Protein AF-A0A2P9GYZ9-F1 (afdb_monomer)

pLDDT: mean 83.52, std 20.94, range [29.55, 98.94]

Nearest PDB structures (foldseek):
  4ij6-assembly1_B  TM=9.138E-01  e=3.917E-15  Hydrogenobacter thermophilus TK-6
  1ebb-assembly1_A  TM=9.004E-01  e=1.601E-15  Geobacillus stearothermophilus
  4ij5-assembly1_B  TM=9.072E-01  e=1.544E-14  Hydrogenobacter thermophilus TK-6
  4pz9-assembly1_A  TM=8.770E-01  e=4.796E-14  Mycobacterium tuberculosis H37Rv
  6s2r-assembly1_B  TM=8.422E-01  e=1.173E-13  Mycobacterium tuberculosis H37Rv

Sequence (268 aa):
MSRYADRPEILKKIVRRFDEAKNIGKRIEVLVGRPVGDMVRRFERSIRAASMDGHRAIYLVRHGAIQSPAGPKRFIGQLDLPLNAEGSMQARRLAAGLRDVPLSAVFCSDLKRSVETAQIIAKPHHISCIPRRDLREISLGRWEGLTFDEVREQHTEEFHARGLDIVHFRPTDGESFLDCSFRVIPALYEILTSARGNVLIVGHAGVNRIILSQALGRSLEYLFRIDQEYGCLNVVFYRQSAFEVKLVNGSPSDLESLRLELYSGTIS

Foldseek 3Di:
DDDPPPDVVVVVVVVVVVVVVQVVQVVVCVVVVHHCNVLSVLLVVLLVLLLPDAKEKEWEWAFAAFPDPPDADADAFQPQTAHDPRSLVLLLQLLVLCLPQQAQAEEEAPRRSGLSSRCSNCVSVPHDYDHDPLQGGWFLAPRHPPHPVCCCVVVVVLNVVCVVPQQQRAHVRTDGLVRSLSSLSSVVSVVSSVGPYYYYYHHHLSSVLSVVCVQVVHDPVCSVVADHDGSFIWMWMQDSSHIDTDDGRHGSVCCVVVVCVSVVSVPD

Mean predicted aligned error: 9.37 Å

Radius of gyration: 19.54 Å; Cα contacts (8 Å, |Δi|>4): 468; chains: 1; bounding box: 40×48×61 Å

Solvent-accessible surface area (backbone atoms only — not comparable to full-atom values): 14176 Å² total; per-residue (Å²): 135,82,85,79,87,85,50,69,69,58,56,49,54,54,51,54,55,49,59,50,48,55,56,45,37,59,50,44,24,69,74,70,75,47,92,40,64,69,58,51,54,54,33,54,52,23,51,58,56,41,54,70,73,71,63,26,46,38,40,42,26,27,23,22,38,56,57,69,74,88,77,76,69,50,41,50,47,66,64,76,45,45,53,29,75,66,9,52,50,37,18,48,50,43,22,61,53,45,51,86,55,75,64,63,44,38,36,19,10,65,42,47,23,15,40,55,27,39,49,50,38,26,56,79,70,77,51,74,69,44,68,30,74,53,40,43,39,48,37,36,34,76,46,43,72,33,34,64,63,55,38,49,69,77,36,41,69,61,46,53,47,35,73,77,34,59,42,72,37,54,46,65,87,34,38,15,53,56,58,41,40,70,41,34,53,43,47,52,29,46,49,58,52,74,43,92,40,22,34,37,36,20,30,26,55,62,42,46,28,50,53,49,26,62,42,69,73,45,64,68,87,50,36,87,78,53,74,58,51,65,38,17,33,24,34,33,37,38,45,96,75,41,54,45,78,77,42,72,55,37,52,50,81,60,46,70,84,45,44,70,67,70,59,53,62,77,72,129

Structure (mmCIF, N/CA/C/O backbone):
data_AF-A0A2P9GYZ9-F1
#
_entry.id   AF-A0A2P9GYZ9-F1
#
loop_
_atom_site.group_PDB
_atom_site.id
_atom_site.type_symbol
_atom_site.label_atom_id
_atom_site.label_alt_id
_atom_site.label_comp_id
_atom_site.label_asym_id
_atom_site.label_entity_id
_atom_site.label_seq_id
_atom_site.pdbx_PDB_ins_code
_atom_site.Cartn_x
_atom_site.Cartn_y
_atom_site.Cartn_z
_atom_site.occupancy
_atom_site.B_iso_or_equiv
_atom_site.auth_seq_id
_atom_site.auth_comp_id
_atom_site.auth_asym_id
_atom_site.auth_atom_id
_atom_site.pdbx_PDB_model_num
ATOM 1 N N . MET A 1 1 ? -8.306 13.996 35.989 1.00 29.55 1 MET A N 1
ATOM 2 C CA . MET A 1 1 ? -7.314 15.081 36.181 1.00 29.55 1 MET A CA 1
ATOM 3 C C . MET A 1 1 ? -6.316 15.030 35.033 1.00 29.55 1 MET A C 1
ATOM 5 O O . MET A 1 1 ? -5.419 14.197 35.037 1.00 29.55 1 MET A O 1
ATOM 9 N N . SER A 1 2 ? -6.553 15.856 34.012 1.00 35.34 2 SER A N 1
ATOM 10 C CA . SER A 1 2 ? -5.784 15.905 32.765 1.00 35.34 2 SER A CA 1
ATOM 11 C C . SER A 1 2 ? -4.424 16.562 33.010 1.00 35.34 2 SER A C 1
ATOM 13 O O . SER A 1 2 ? -4.350 17.761 33.270 1.00 35.34 2 SER A O 1
ATOM 15 N N . ARG A 1 3 ? -3.336 15.787 32.961 1.00 34.06 3 ARG A N 1
ATOM 16 C CA . ARG A 1 3 ? -2.005 16.370 32.753 1.00 34.06 3 ARG A CA 1
ATOM 17 C C . ARG A 1 3 ? -1.866 16.591 31.249 1.00 34.06 3 ARG A C 1
ATOM 19 O O . ARG A 1 3 ? -2.189 15.687 30.495 1.00 34.06 3 ARG A O 1
ATOM 26 N N . TYR A 1 4 ? -1.377 17.769 30.863 1.00 34.72 4 TYR A N 1
ATOM 27 C CA . TYR A 1 4 ? -1.034 18.237 29.503 1.00 34.72 4 TYR A CA 1
ATOM 28 C C . TYR A 1 4 ? -1.971 19.244 28.812 1.00 34.72 4 TYR A C 1
ATOM 30 O O . TYR A 1 4 ? -1.617 19.705 27.731 1.00 34.72 4 TYR A O 1
ATOM 38 N N . ALA A 1 5 ? -3.044 19.719 29.451 1.00 33.56 5 ALA A N 1
ATOM 39 C CA . ALA A 1 5 ? -3.838 20.832 28.905 1.00 33.56 5 ALA A CA 1
ATOM 40 C C . ALA A 1 5 ? -3.102 22.201 28.871 1.00 33.56 5 ALA A C 1
ATOM 42 O O . ALA A 1 5 ? -3.471 23.055 28.075 1.00 33.56 5 ALA A O 1
ATOM 43 N N . ASP A 1 6 ? -2.012 22.392 29.631 1.00 37.22 6 ASP A N 1
ATOM 44 C CA . ASP A 1 6 ? -1.358 23.708 29.804 1.00 37.22 6 ASP A CA 1
ATOM 45 C C . ASP A 1 6 ? 0.102 23.785 29.309 1.00 37.22 6 ASP A C 1
ATOM 47 O O . ASP A 1 6 ? 0.999 24.241 30.020 1.00 37.22 6 ASP A O 1
ATOM 51 N N . ARG A 1 7 ? 0.403 23.358 28.073 1.00 38.22 7 ARG A N 1
ATOM 52 C CA . ARG A 1 7 ? 1.722 23.640 27.451 1.00 38.22 7 ARG A CA 1
ATOM 53 C C . ARG A 1 7 ? 1.605 24.427 26.137 1.00 38.22 7 ARG A C 1
ATOM 55 O O . ARG A 1 7 ? 1.830 23.856 25.066 1.00 38.22 7 ARG A O 1
ATOM 62 N N . PRO A 1 8 ? 1.340 25.750 26.197 1.00 38.12 8 PRO A N 1
ATOM 63 C CA . PRO A 1 8 ? 1.251 26.625 25.018 1.00 38.12 8 PRO A CA 1
ATOM 64 C C . PRO A 1 8 ? 2.513 26.616 24.134 1.00 38.12 8 PRO A C 1
ATOM 66 O O . PRO A 1 8 ? 2.430 26.872 22.936 1.00 38.12 8 PRO A O 1
ATOM 69 N N . GLU A 1 9 ? 3.671 26.239 24.678 1.00 36.94 9 GLU A N 1
ATOM 70 C CA . GLU A 1 9 ? 4.934 26.135 23.933 1.00 36.94 9 GLU A CA 1
ATOM 71 C C . GLU A 1 9 ? 4.999 24.944 22.955 1.00 36.94 9 GLU A C 1
ATOM 73 O O . GLU A 1 9 ? 5.696 25.010 21.940 1.00 36.94 9 GLU A O 1
ATOM 78 N N . ILE A 1 10 ? 4.235 23.869 23.192 1.00 37.16 10 ILE A N 1
ATOM 79 C CA . ILE A 1 10 ? 4.138 22.730 22.258 1.00 37.16 10 ILE A CA 1
ATOM 80 C C . ILE A 1 10 ? 3.244 23.106 21.073 1.00 37.16 10 ILE A C 1
ATOM 82 O O . ILE A 1 10 ? 3.625 22.897 19.921 1.00 37.16 10 ILE A O 1
ATOM 86 N N . LEU A 1 11 ? 2.107 23.752 21.348 1.00 32.31 11 LEU A N 1
ATOM 87 C CA . LEU A 1 11 ? 1.223 24.324 20.330 1.00 32.31 11 LEU A CA 1
ATOM 88 C C . LEU A 1 11 ? 1.949 25.371 19.475 1.00 32.31 11 LEU A C 1
ATOM 90 O O . LEU A 1 11 ? 1.856 25.313 18.254 1.00 32.31 11 LEU A O 1
ATOM 94 N N . LYS A 1 12 ? 2.759 26.255 20.072 1.00 34.53 12 LYS A N 1
ATOM 95 C CA . LYS A 1 12 ? 3.592 27.214 19.323 1.00 34.53 12 LYS A CA 1
ATOM 96 C C . LYS A 1 12 ? 4.650 26.537 18.444 1.00 34.53 12 LYS A C 1
ATOM 98 O O . LYS A 1 12 ? 4.852 26.980 17.318 1.00 34.53 12 LYS A O 1
ATOM 103 N N . LYS A 1 13 ? 5.298 25.451 18.893 1.00 39.31 13 LYS A N 1
ATOM 104 C CA . LYS A 1 13 ? 6.231 24.665 18.050 1.00 39.31 13 LYS A CA 1
ATOM 105 C C . LYS A 1 13 ? 5.529 23.979 16.878 1.00 39.31 13 LYS A C 1
ATOM 107 O O . LYS A 1 13 ? 6.082 23.922 15.783 1.00 39.31 13 LYS A O 1
ATOM 112 N N . ILE A 1 14 ? 4.320 23.480 17.111 1.00 34.03 14 ILE A N 1
ATOM 113 C CA . ILE A 1 14 ? 3.473 22.856 16.095 1.00 34.03 14 ILE A CA 1
ATOM 114 C C . ILE A 1 14 ? 3.022 23.910 15.061 1.00 34.03 14 ILE A C 1
ATOM 116 O O . ILE A 1 14 ? 3.214 23.703 13.868 1.00 34.03 14 ILE A O 1
ATOM 120 N N . VAL A 1 15 ? 2.539 25.081 15.501 1.00 35.72 15 VAL A N 1
ATOM 121 C CA . VAL A 1 15 ? 2.165 26.232 14.646 1.00 35.72 15 VAL A CA 1
ATOM 122 C C . VAL A 1 15 ? 3.354 26.792 13.860 1.00 35.72 15 VAL A C 1
ATOM 124 O O . VAL A 1 15 ? 3.230 27.036 12.666 1.00 35.72 15 VAL A O 1
ATOM 127 N N . ARG A 1 16 ? 4.536 26.911 14.471 1.00 39.16 16 ARG A N 1
ATOM 128 C CA . ARG A 1 16 ? 5.746 27.394 13.786 1.00 39.16 16 ARG A CA 1
ATOM 129 C C . ARG A 1 16 ? 6.223 26.434 12.688 1.00 39.16 16 ARG A C 1
ATOM 131 O O . ARG A 1 16 ? 6.575 26.884 11.603 1.00 39.16 16 ARG A O 1
ATOM 138 N N . ARG A 1 17 ? 6.134 25.118 12.923 1.00 45.22 17 ARG A N 1
ATOM 139 C CA . ARG A 1 17 ? 6.338 24.096 11.878 1.00 45.22 17 ARG A CA 1
ATOM 140 C C . ARG A 1 17 ? 5.277 24.162 10.767 1.00 45.22 17 ARG A C 1
ATOM 142 O O . ARG A 1 17 ? 5.576 23.799 9.634 1.00 45.22 17 ARG A O 1
ATOM 149 N N . PHE A 1 18 ? 4.063 24.639 11.061 1.00 41.56 18 PHE A N 1
ATOM 150 C CA . PHE A 1 18 ? 2.991 24.819 10.071 1.00 41.56 18 PHE A CA 1
ATOM 151 C C . PHE A 1 18 ? 3.205 26.038 9.154 1.00 41.56 18 PHE A C 1
ATOM 153 O O . PHE A 1 18 ? 2.968 25.936 7.950 1.00 41.56 18 PHE A O 1
ATOM 160 N N . ASP A 1 19 ? 3.704 27.166 9.666 1.00 39.59 19 ASP A N 1
ATOM 161 C CA . ASP A 1 19 ? 4.052 28.320 8.817 1.00 39.59 19 ASP A CA 1
ATOM 162 C C . ASP A 1 19 ? 5.289 28.042 7.945 1.00 39.59 19 ASP A C 1
ATOM 164 O O . ASP A 1 19 ? 5.366 28.474 6.790 1.00 39.59 19 ASP A O 1
ATOM 168 N N . GLU A 1 20 ? 6.224 27.231 8.448 1.00 49.00 20 GLU A N 1
ATOM 169 C CA . GLU A 1 20 ? 7.319 26.674 7.649 1.00 49.00 20 GLU A CA 1
ATOM 170 C C . GLU A 1 20 ? 6.787 25.745 6.544 1.00 49.00 20 GLU A C 1
ATOM 172 O O . GLU A 1 20 ? 7.212 25.875 5.398 1.00 49.00 20 GLU A O 1
ATOM 177 N N . ALA A 1 21 ? 5.796 24.889 6.827 1.00 43.94 21 ALA A N 1
ATOM 178 C CA . ALA A 1 21 ? 5.186 23.982 5.849 1.00 43.94 21 ALA A CA 1
ATOM 179 C C . ALA A 1 21 ? 4.456 24.701 4.696 1.00 43.94 21 ALA A C 1
ATOM 181 O O . ALA A 1 21 ? 4.522 24.239 3.559 1.00 43.94 21 ALA A O 1
ATOM 182 N N . LYS A 1 22 ? 3.818 25.857 4.934 1.00 47.88 22 LYS A N 1
ATOM 183 C CA . LYS A 1 22 ? 3.212 26.680 3.862 1.00 47.88 22 LYS A CA 1
ATOM 184 C C . LYS A 1 22 ? 4.251 27.323 2.944 1.00 47.88 22 LYS A C 1
ATOM 186 O O . LYS A 1 22 ? 4.071 27.350 1.725 1.00 47.88 22 LYS A O 1
ATOM 191 N N . ASN A 1 23 ? 5.346 27.818 3.519 1.00 50.50 23 ASN A N 1
ATOM 192 C CA . ASN A 1 23 ? 6.465 28.371 2.754 1.00 50.50 23 ASN A CA 1
ATOM 193 C C . ASN A 1 23 ? 7.241 27.274 2.007 1.00 50.50 23 ASN A C 1
ATOM 195 O O . ASN A 1 23 ? 7.690 27.489 0.881 1.00 50.50 23 ASN A O 1
ATOM 199 N N . ILE A 1 24 ? 7.331 26.080 2.597 1.00 51.38 24 ILE A N 1
ATOM 200 C CA . ILE A 1 24 ? 7.815 24.864 1.942 1.00 51.38 24 ILE A CA 1
ATOM 201 C C . ILE A 1 24 ? 6.863 24.457 0.817 1.00 51.38 24 ILE A C 1
ATOM 203 O O . ILE A 1 24 ? 7.347 24.169 -0.262 1.00 51.38 24 ILE A O 1
ATOM 207 N N . GLY A 1 25 ? 5.542 24.520 1.000 1.00 46.50 25 GLY A N 1
ATOM 208 C CA . GLY A 1 25 ? 4.548 24.234 -0.038 1.00 46.50 25 GLY A CA 1
ATOM 209 C C . GLY A 1 25 ? 4.781 25.059 -1.301 1.00 46.50 25 GLY A C 1
ATOM 210 O O . GLY A 1 25 ? 4.969 24.484 -2.363 1.00 46.50 25 GLY A O 1
ATOM 211 N N . LYS A 1 26 ? 4.915 26.386 -1.181 1.00 50.66 26 LYS A N 1
ATOM 212 C CA . LYS A 1 26 ? 5.277 27.259 -2.317 1.00 50.66 26 LYS A CA 1
ATOM 213 C C . LYS A 1 26 ? 6.647 26.939 -2.927 1.00 50.66 26 LYS A C 1
ATOM 215 O O . LYS A 1 26 ? 6.813 27.029 -4.137 1.00 50.66 26 LYS A O 1
ATOM 220 N N . ARG A 1 27 ? 7.641 26.569 -2.115 1.00 49.00 27 ARG A N 1
ATOM 221 C CA . ARG A 1 27 ? 8.968 26.152 -2.611 1.00 49.00 27 ARG A CA 1
ATOM 222 C C . ARG A 1 27 ? 8.933 24.787 -3.309 1.00 49.00 27 ARG A C 1
ATOM 224 O O . ARG A 1 27 ? 9.635 24.606 -4.295 1.00 49.00 27 ARG A O 1
ATOM 231 N N . ILE A 1 28 ? 8.100 23.862 -2.840 1.00 47.03 28 ILE A N 1
ATOM 232 C CA . ILE A 1 28 ? 7.836 22.554 -3.447 1.00 47.03 28 ILE A CA 1
ATOM 233 C C . ILE A 1 28 ? 7.075 22.737 -4.761 1.00 47.03 28 ILE A C 1
ATOM 235 O O . ILE A 1 28 ? 7.401 22.060 -5.721 1.00 47.03 28 ILE A O 1
ATOM 239 N N . GLU A 1 29 ? 6.135 23.680 -4.870 1.00 53.94 29 GLU A N 1
ATOM 240 C CA . GLU A 1 29 ? 5.487 24.000 -6.157 1.00 53.94 29 GLU A CA 1
ATOM 241 C C . GLU A 1 29 ? 6.514 24.408 -7.220 1.00 53.94 29 GLU A C 1
ATOM 243 O O . GLU A 1 29 ? 6.439 23.952 -8.359 1.00 53.94 29 GLU A O 1
ATOM 248 N N . VAL A 1 30 ? 7.510 25.205 -6.823 1.00 51.22 30 VAL A N 1
ATOM 249 C CA . VAL A 1 30 ? 8.620 25.625 -7.692 1.00 51.22 30 VAL A CA 1
ATOM 250 C C . VAL A 1 30 ? 9.561 24.458 -8.031 1.00 51.22 30 VAL A C 1
ATOM 252 O O . VAL A 1 30 ? 10.030 24.373 -9.160 1.00 51.22 30 VAL A O 1
ATOM 255 N N . LEU A 1 31 ? 9.818 23.545 -7.089 1.00 41.44 31 LEU A N 1
ATOM 256 C CA . LEU A 1 31 ? 10.705 22.383 -7.272 1.00 41.44 31 LEU A CA 1
ATOM 257 C C . LEU A 1 31 ? 10.064 21.218 -8.045 1.00 41.44 31 LEU A C 1
ATOM 259 O O . LEU A 1 31 ? 10.757 20.503 -8.758 1.00 41.44 31 LEU A O 1
ATOM 263 N N . VAL A 1 32 ? 8.757 21.009 -7.889 1.00 42.38 32 VAL A N 1
ATOM 264 C CA . VAL A 1 32 ? 8.006 19.860 -8.431 1.00 42.38 32 VAL A CA 1
ATOM 265 C C . VAL A 1 32 ? 7.165 20.264 -9.655 1.00 42.38 32 VAL A C 1
ATOM 267 O O . VAL A 1 32 ? 6.549 19.419 -10.298 1.00 42.38 32 VAL A O 1
ATOM 270 N N . GLY A 1 33 ? 7.134 21.557 -10.004 1.00 39.47 33 GLY A N 1
ATOM 271 C CA . GLY A 1 33 ? 6.533 22.070 -11.239 1.00 39.47 33 GLY A CA 1
ATOM 272 C C . GLY A 1 33 ? 5.004 21.980 -11.308 1.00 39.47 33 GLY A C 1
ATOM 273 O O . GLY A 1 33 ? 4.441 22.046 -12.399 1.00 39.47 33 GLY A O 1
ATOM 274 N N . ARG A 1 34 ? 4.311 21.809 -10.173 1.00 50.12 34 ARG A N 1
ATOM 275 C CA . ARG A 1 34 ? 2.840 21.726 -10.117 1.00 50.12 34 ARG A CA 1
ATOM 276 C C . ARG A 1 34 ? 2.262 22.317 -8.824 1.00 50.12 34 ARG A C 1
ATOM 278 O O . ARG A 1 34 ? 2.951 22.284 -7.804 1.00 50.12 34 ARG A O 1
ATOM 285 N N . PRO A 1 35 ? 0.996 22.785 -8.820 1.00 52.62 35 PRO A N 1
ATOM 286 C CA . PRO A 1 35 ? 0.339 23.284 -7.612 1.00 52.62 35 PRO A CA 1
ATOM 287 C C . PRO A 1 35 ? 0.186 22.177 -6.557 1.00 52.62 35 PRO A C 1
ATOM 289 O O . PRO A 1 35 ? -0.372 21.116 -6.841 1.00 52.62 35 PRO A O 1
ATOM 292 N N . VAL A 1 36 ? 0.642 22.424 -5.328 1.00 58.16 36 VAL A N 1
ATOM 293 C CA . VAL A 1 36 ? 0.477 21.525 -4.170 1.00 58.16 36 VAL A CA 1
ATOM 294 C C . VAL A 1 36 ? -0.289 22.185 -3.018 1.00 58.16 36 VAL A C 1
ATOM 296 O O . VAL A 1 36 ? -0.623 21.518 -2.043 1.00 58.16 36 VAL A O 1
ATOM 299 N N . GLY A 1 37 ? -0.658 23.465 -3.121 1.00 55.69 37 GLY A N 1
ATOM 300 C CA . GLY A 1 37 ? -1.346 24.204 -2.059 1.00 55.69 37 GLY A CA 1
ATOM 301 C C . GLY A 1 37 ? -2.666 23.586 -1.571 1.00 55.69 37 GLY A C 1
ATOM 302 O O . GLY A 1 37 ? -2.905 23.539 -0.364 1.00 55.69 37 GLY A O 1
ATOM 303 N N . ASP A 1 38 ? -3.521 23.080 -2.466 1.00 60.91 38 ASP A N 1
ATOM 304 C CA . ASP A 1 38 ? -4.776 22.408 -2.074 1.00 60.91 38 ASP A CA 1
ATOM 305 C C . ASP A 1 38 ? -4.539 21.064 -1.388 1.00 60.91 38 ASP A C 1
ATOM 307 O O . ASP A 1 38 ? -5.217 20.719 -0.416 1.00 60.91 38 ASP A O 1
ATOM 311 N N . MET A 1 39 ? -3.536 20.332 -1.861 1.00 59.84 39 MET A N 1
ATOM 312 C CA . MET A 1 39 ? -3.104 19.069 -1.279 1.00 59.84 39 MET A CA 1
ATOM 313 C C . MET A 1 39 ? -2.554 19.282 0.134 1.00 59.84 39 MET A C 1
ATOM 315 O O . MET A 1 39 ? -2.983 18.590 1.055 1.00 59.84 39 MET A O 1
ATOM 319 N N . VAL A 1 40 ? -1.696 20.289 0.332 1.00 58.66 40 VAL A N 1
ATOM 320 C CA . VAL A 1 40 ? -1.169 20.668 1.653 1.00 58.66 40 VAL A CA 1
ATOM 321 C C . VAL A 1 40 ? -2.312 21.049 2.598 1.00 58.66 40 VAL A C 1
ATOM 323 O O . VAL A 1 40 ? -2.387 20.518 3.702 1.00 58.66 40 VAL A O 1
ATOM 326 N N . ARG A 1 41 ? -3.278 21.870 2.161 1.00 64.31 41 ARG A N 1
ATOM 327 C CA . ARG A 1 41 ? -4.453 22.231 2.983 1.00 64.31 41 ARG A CA 1
ATOM 328 C C . ARG A 1 41 ? -5.316 21.025 3.362 1.00 64.31 41 ARG A C 1
ATOM 330 O O . ARG A 1 41 ? -5.849 20.951 4.471 1.00 64.31 41 ARG A O 1
ATOM 337 N N . ARG A 1 42 ? -5.520 20.088 2.434 1.00 63.62 42 ARG A N 1
ATOM 338 C CA . ARG A 1 42 ? -6.285 18.854 2.679 1.00 63.62 42 ARG A CA 1
ATOM 339 C C . ARG A 1 42 ? -5.556 17.939 3.663 1.00 63.62 42 ARG A C 1
ATOM 341 O O . ARG A 1 42 ? -6.177 17.419 4.590 1.00 63.62 42 ARG A O 1
ATOM 348 N N . PHE A 1 43 ? -4.244 17.820 3.505 1.00 61.12 43 PHE A N 1
ATOM 349 C CA . PHE A 1 43 ? -3.373 17.077 4.402 1.00 61.12 43 PHE A CA 1
ATOM 350 C C . PHE A 1 43 ? -3.373 17.661 5.824 1.00 61.12 43 PHE A C 1
ATOM 352 O O . PHE A 1 43 ? -3.622 16.936 6.786 1.00 61.12 43 PHE A O 1
ATOM 359 N N . GLU A 1 44 ? -3.214 18.981 5.959 1.00 61.78 44 GLU A N 1
ATOM 360 C CA . GLU A 1 44 ? -3.250 19.691 7.245 1.00 61.78 44 GLU A CA 1
ATOM 361 C C . GLU A 1 44 ? -4.562 19.464 8.005 1.00 61.78 44 GLU A C 1
ATOM 363 O O . GLU A 1 44 ? -4.549 19.176 9.205 1.00 61.78 44 GLU A O 1
ATOM 368 N N . ARG A 1 45 ? -5.705 19.567 7.312 1.00 64.56 45 ARG A N 1
ATOM 369 C CA . ARG A 1 45 ? -7.023 19.311 7.916 1.00 64.56 45 ARG A CA 1
ATOM 370 C C . ARG A 1 45 ? -7.152 17.874 8.411 1.00 64.56 45 ARG A C 1
ATOM 372 O O . ARG A 1 45 ? -7.652 17.662 9.512 1.00 64.56 45 ARG A O 1
ATOM 379 N N . SER A 1 46 ? -6.664 16.916 7.628 1.00 63.91 46 SER A N 1
ATOM 380 C CA . SER A 1 46 ? -6.761 15.491 7.952 1.00 63.91 46 SER A CA 1
ATOM 381 C C . SER A 1 46 ? -5.912 15.127 9.175 1.00 63.91 46 SER A C 1
ATOM 383 O O . SER A 1 46 ? -6.398 14.436 10.064 1.00 63.91 46 SER A O 1
ATOM 385 N N . ILE A 1 47 ? -4.688 15.663 9.291 1.00 61.44 47 ILE A N 1
ATOM 386 C CA . ILE A 1 47 ? -3.842 15.463 10.483 1.00 61.44 47 ILE A CA 1
ATOM 387 C C . ILE A 1 47 ? -4.504 16.042 11.737 1.00 61.44 47 ILE A C 1
ATOM 389 O O . ILE A 1 47 ? -4.554 15.380 12.773 1.00 61.44 47 ILE A O 1
ATOM 393 N N . ARG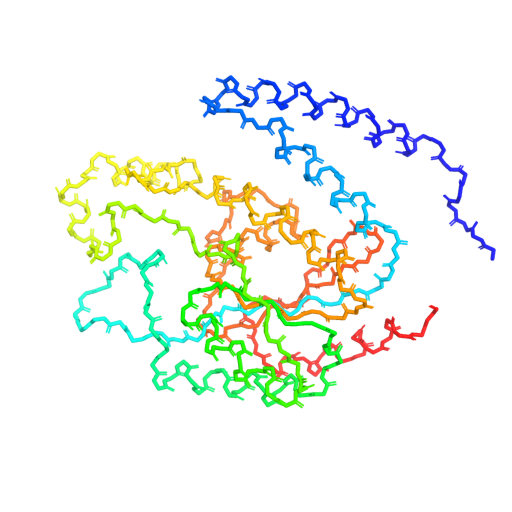 A 1 48 ? -5.018 17.277 11.657 1.00 62.06 48 ARG A N 1
ATOM 394 C CA . ARG A 1 48 ? -5.666 17.927 12.807 1.00 62.06 48 ARG A CA 1
ATOM 395 C C . ARG A 1 48 ? -6.887 17.145 13.275 1.00 62.06 48 ARG A C 1
ATOM 397 O O . ARG A 1 48 ? -7.032 16.919 14.469 1.00 62.06 48 ARG A O 1
ATOM 404 N N . ALA A 1 49 ? -7.724 16.683 12.353 1.00 58.97 49 ALA A N 1
ATOM 405 C CA . ALA A 1 49 ? -8.878 15.868 12.708 1.00 58.97 49 ALA A CA 1
ATOM 406 C C . ALA A 1 49 ? -8.464 14.505 13.303 1.00 58.97 49 ALA A C 1
ATOM 408 O O . ALA A 1 49 ? -9.090 14.046 14.254 1.00 58.97 49 ALA A O 1
ATOM 409 N N . ALA A 1 50 ? -7.388 13.878 12.806 1.00 57.50 50 ALA A N 1
ATOM 410 C CA . ALA A 1 50 ? -6.927 12.577 13.307 1.00 57.50 50 ALA A CA 1
ATOM 411 C C . ALA A 1 50 ? -6.396 12.656 14.749 1.00 57.50 50 ALA A C 1
ATOM 413 O O . ALA A 1 50 ? -6.443 11.675 15.487 1.00 57.50 50 ALA A O 1
ATOM 414 N N . SER A 1 51 ? -5.937 13.837 15.168 1.00 57.09 51 SER A N 1
ATOM 415 C CA . SER A 1 51 ? -5.374 14.067 16.499 1.00 57.09 51 SER A CA 1
ATOM 416 C C . SER A 1 51 ? -6.386 14.062 17.656 1.00 57.09 51 SER A C 1
ATOM 418 O O . SER A 1 51 ? -5.961 14.123 18.809 1.00 57.09 51 SER A O 1
ATOM 420 N N . MET A 1 52 ? -7.699 13.995 17.380 1.00 55.25 52 MET A N 1
ATOM 421 C CA . MET A 1 52 ? -8.728 14.379 18.357 1.00 55.25 52 MET A CA 1
ATOM 422 C C . MET A 1 52 ? -9.438 13.278 19.159 1.00 55.25 52 MET A C 1
ATOM 424 O O . MET A 1 52 ? -10.101 13.660 20.111 1.00 55.25 52 MET A O 1
ATOM 428 N N . ASP A 1 53 ? -9.304 11.973 18.892 1.00 55.00 53 ASP A N 1
ATOM 429 C CA . ASP A 1 53 ? -9.670 10.946 19.897 1.00 55.00 53 ASP A CA 1
ATOM 430 C C . ASP A 1 53 ? -9.363 9.513 19.442 1.00 55.00 53 ASP A C 1
ATOM 432 O O . ASP A 1 53 ? -9.477 9.219 18.251 1.00 55.00 53 ASP A O 1
ATOM 436 N N . GLY A 1 54 ? -9.076 8.615 20.392 1.00 62.81 54 GLY A N 1
ATOM 437 C CA . GLY A 1 54 ? -9.204 7.157 20.240 1.00 62.81 54 GLY A CA 1
ATOM 438 C C . GLY A 1 54 ? -7.960 6.351 19.831 1.00 62.81 54 GLY A C 1
ATOM 439 O O . GLY A 1 54 ? -7.246 6.671 18.879 1.00 62.81 54 GLY A O 1
ATOM 440 N N . HIS A 1 55 ? -7.762 5.235 20.536 1.00 71.12 55 HIS A N 1
ATOM 441 C CA . HIS A 1 55 ? -6.881 4.132 20.164 1.00 71.12 55 HIS A CA 1
ATOM 442 C C . HIS A 1 55 ? -7.365 3.449 18.875 1.00 71.12 55 HIS A C 1
ATOM 444 O O . HIS A 1 55 ? -8.481 2.929 18.851 1.00 71.12 55 HIS A O 1
ATOM 450 N N . ARG A 1 56 ? -6.538 3.378 17.823 1.00 84.62 56 ARG A N 1
ATOM 451 C CA . ARG A 1 56 ? -6.890 2.638 16.596 1.00 84.62 56 ARG A CA 1
ATOM 452 C C . ARG A 1 56 ? -5.779 1.699 16.163 1.00 84.62 56 ARG A C 1
ATOM 454 O O . ARG A 1 56 ? -4.634 2.120 16.041 1.00 84.62 56 ARG A O 1
ATOM 461 N N . ALA A 1 57 ? -6.125 0.454 15.857 1.00 92.31 57 ALA A N 1
ATOM 462 C CA . ALA A 1 57 ? -5.258 -0.437 15.100 1.00 92.31 57 ALA A CA 1
ATOM 463 C C . ALA A 1 57 ? -5.606 -0.376 13.606 1.00 92.31 57 ALA A C 1
ATOM 465 O O . ALA A 1 57 ? -6.770 -0.459 13.208 1.00 92.31 57 ALA A O 1
ATOM 466 N N . ILE A 1 58 ? -4.573 -0.244 12.786 1.00 96.69 58 ILE A N 1
ATOM 467 C CA . ILE A 1 58 ? -4.611 -0.349 11.334 1.00 96.69 58 ILE A CA 1
ATOM 468 C C . ILE A 1 58 ? -4.059 -1.725 10.988 1.00 96.69 58 ILE A C 1
ATOM 470 O O . ILE A 1 58 ? -2.876 -2.003 11.195 1.00 96.69 58 ILE A O 1
ATOM 474 N N . TYR A 1 59 ? -4.919 -2.571 10.442 1.00 98.06 59 TYR A N 1
ATOM 475 C CA . TYR A 1 59 ? -4.539 -3.832 9.828 1.00 98.06 59 TYR A CA 1
ATOM 476 C C . TYR A 1 59 ? -4.256 -3.531 8.362 1.00 98.06 59 TYR A C 1
ATOM 478 O O . TYR A 1 59 ? -5.168 -3.289 7.576 1.00 98.06 59 TYR A O 1
ATOM 486 N N . LEU A 1 60 ? -2.981 -3.451 8.005 1.00 98.75 60 LEU A N 1
ATOM 487 C CA . LEU A 1 60 ? -2.538 -3.078 6.668 1.00 98.75 60 LEU A CA 1
ATOM 488 C C . LEU A 1 60 ? -2.091 -4.333 5.926 1.00 98.75 60 LEU A C 1
ATOM 490 O O . LEU A 1 60 ? -1.076 -4.940 6.264 1.00 98.75 60 LEU A O 1
ATOM 494 N N . VAL A 1 61 ? -2.850 -4.714 4.909 1.00 98.88 61 VAL A N 1
ATOM 495 C CA . VAL A 1 61 ? -2.671 -5.954 4.156 1.00 98.88 61 VAL A CA 1
ATOM 496 C C . VAL A 1 61 ? -2.211 -5.633 2.743 1.00 98.88 61 VAL A C 1
ATOM 498 O O . VAL A 1 61 ? -2.757 -4.739 2.099 1.00 98.88 61 VAL A O 1
ATOM 501 N N . ARG A 1 62 ? -1.221 -6.358 2.215 1.00 98.81 62 ARG A N 1
ATOM 502 C CA . ARG A 1 62 ? -1.022 -6.399 0.758 1.00 98.81 62 ARG A CA 1
ATOM 503 C C . ARG A 1 62 ? -2.037 -7.376 0.178 1.00 98.81 62 ARG A C 1
ATOM 505 O O . ARG A 1 62 ? -2.211 -8.463 0.720 1.00 98.81 62 ARG A O 1
ATOM 512 N N . HIS A 1 63 ? -2.678 -7.020 -0.933 1.00 98.75 63 HIS A N 1
ATOM 513 C CA . HIS A 1 63 ? -3.551 -7.952 -1.651 1.00 98.75 63 HIS A CA 1
ATOM 514 C C . HIS A 1 63 ? -2.890 -9.331 -1.880 1.00 98.75 63 HIS A C 1
ATOM 516 O O . 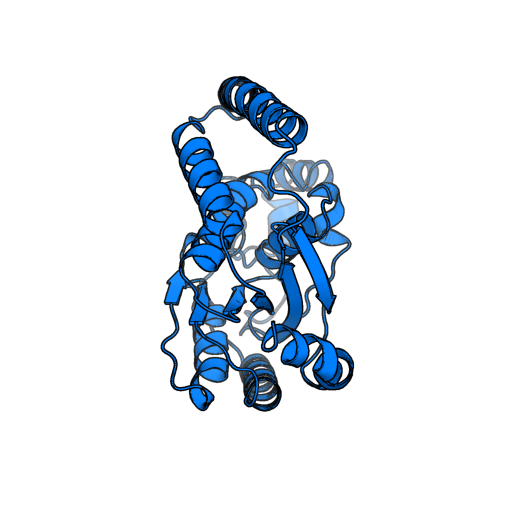HIS A 1 63 ? -1.660 -9.447 -1.943 1.00 98.75 63 HIS A O 1
ATOM 522 N N . GLY A 1 64 ? -3.706 -10.375 -2.032 1.00 98.38 64 GLY A N 1
ATOM 523 C CA . GLY A 1 64 ? -3.217 -11.724 -2.316 1.00 98.38 64 GLY A CA 1
ATOM 524 C C . GLY A 1 64 ? -2.509 -11.838 -3.673 1.00 98.38 64 GLY A C 1
ATOM 525 O O . GLY A 1 64 ? -2.560 -10.932 -4.511 1.00 98.38 64 GLY A O 1
ATOM 526 N N . ALA A 1 65 ? -1.848 -12.969 -3.902 1.00 98.00 65 ALA A N 1
ATOM 527 C CA . ALA A 1 65 ? -1.168 -13.267 -5.155 1.00 98.00 65 ALA A CA 1
ATOM 528 C C . ALA A 1 65 ? -2.112 -13.155 -6.366 1.00 98.00 65 ALA A C 1
ATOM 530 O O . ALA A 1 65 ? -3.271 -13.569 -6.336 1.00 98.00 65 ALA A O 1
ATOM 531 N N . ILE A 1 66 ? -1.598 -12.579 -7.448 1.00 96.62 66 ILE A N 1
ATOM 532 C CA . ILE A 1 66 ? -2.371 -12.282 -8.656 1.00 96.62 66 ILE A CA 1
ATOM 533 C C . ILE A 1 66 ? -2.167 -13.323 -9.741 1.00 96.62 66 ILE A C 1
ATOM 535 O O . ILE A 1 66 ? -1.130 -13.992 -9.808 1.00 96.62 66 ILE A O 1
ATOM 539 N N . GLN A 1 67 ? -3.132 -13.398 -10.649 1.00 87.31 67 GLN A N 1
ATOM 540 C CA . GLN A 1 67 ? -2.929 -14.084 -11.914 1.00 87.31 67 GLN A CA 1
ATOM 541 C C . GLN A 1 67 ? -1.968 -13.253 -12.776 1.00 87.31 67 GLN A C 1
ATOM 543 O O . GLN A 1 67 ? -2.370 -12.305 -13.445 1.00 87.31 67 GLN A O 1
ATOM 548 N N . SER A 1 68 ? -0.678 -13.586 -12.730 1.00 77.19 68 SER A N 1
ATOM 549 C CA . SER A 1 68 ? 0.309 -13.013 -13.647 1.00 77.19 68 SER A CA 1
ATOM 550 C C . SER A 1 68 ? 0.224 -13.725 -15.000 1.00 77.19 68 SER A C 1
ATOM 552 O O . SER A 1 68 ? -0.009 -14.941 -15.023 1.00 77.19 68 SER A O 1
ATOM 554 N N . PRO A 1 69 ? 0.444 -13.020 -16.125 1.00 77.38 69 PRO A N 1
ATOM 555 C CA . PRO A 1 69 ? 0.710 -13.671 -17.402 1.00 77.38 69 PRO A CA 1
ATOM 556 C C . PRO A 1 69 ? 1.856 -14.681 -17.261 1.00 77.38 69 PRO A C 1
ATOM 558 O O . PRO A 1 69 ? 2.802 -14.439 -16.504 1.00 77.38 69 PRO A O 1
ATOM 561 N N . ALA A 1 70 ? 1.761 -15.805 -17.974 1.00 77.19 70 ALA A N 1
ATOM 562 C CA . ALA A 1 70 ? 2.842 -16.782 -18.037 1.00 77.19 70 ALA A CA 1
ATOM 563 C C . ALA A 1 70 ? 4.108 -16.147 -18.641 1.00 77.19 70 ALA A C 1
ATOM 565 O O . ALA A 1 70 ? 4.019 -15.300 -19.532 1.00 77.19 70 ALA A O 1
ATOM 566 N N . GLY A 1 71 ? 5.280 -16.573 -18.164 1.00 83.25 71 GLY A N 1
ATOM 567 C CA . GLY A 1 71 ? 6.575 -16.069 -18.624 1.00 83.25 71 GLY A CA 1
ATOM 568 C C . GLY A 1 71 ? 7.260 -15.119 -17.629 1.00 83.25 71 GLY A C 1
ATOM 569 O O . GLY A 1 71 ? 7.052 -15.246 -16.418 1.00 83.25 71 GLY A O 1
ATOM 570 N N . PRO A 1 72 ? 8.127 -14.209 -18.113 1.00 88.75 72 PRO A N 1
ATOM 571 C CA . PRO A 1 72 ? 8.928 -13.339 -17.255 1.00 88.75 72 PRO A CA 1
ATOM 572 C C . PRO A 1 72 ? 8.085 -12.374 -16.412 1.00 88.75 72 PRO A C 1
ATOM 574 O O . PRO A 1 72 ? 6.968 -12.001 -16.777 1.00 88.75 72 PRO A O 1
ATOM 577 N N . LYS A 1 73 ? 8.649 -11.925 -15.283 1.00 89.50 73 LYS A N 1
ATOM 578 C CA . LYS A 1 73 ? 8.008 -10.925 -14.417 1.00 89.50 73 LYS A CA 1
ATOM 579 C C . LYS A 1 73 ? 7.811 -9.609 -15.173 1.00 89.50 73 LYS A C 1
ATOM 581 O O . LYS A 1 73 ? 8.724 -9.126 -15.841 1.00 89.50 73 LYS A O 1
ATOM 586 N N . ARG A 1 74 ? 6.629 -9.019 -14.998 1.00 95.06 74 ARG A N 1
ATOM 587 C CA . ARG A 1 74 ? 6.219 -7.753 -15.613 1.00 95.06 74 ARG A CA 1
ATOM 588 C C . ARG A 1 74 ? 5.996 -6.676 -14.561 1.00 95.06 74 ARG A C 1
ATOM 590 O O . ARG A 1 74 ? 5.636 -6.971 -13.418 1.00 95.06 74 ARG A O 1
ATOM 597 N N . PHE A 1 75 ? 6.188 -5.427 -14.955 1.00 95.25 75 PHE A N 1
ATOM 598 C CA . PHE A 1 75 ? 5.794 -4.269 -14.168 1.00 95.25 75 PHE A CA 1
ATOM 599 C C . PHE A 1 75 ? 4.268 -4.179 -14.138 1.00 95.25 75 PHE A C 1
ATOM 601 O O . PHE A 1 75 ? 3.627 -3.942 -15.154 1.00 95.25 75 PHE A O 1
ATOM 608 N N . ILE A 1 76 ? 3.673 -4.424 -12.971 1.00 96.12 76 ILE A N 1
ATOM 609 C CA . ILE A 1 76 ? 2.212 -4.509 -12.849 1.00 96.12 76 ILE A CA 1
ATOM 610 C C . ILE A 1 76 ? 1.579 -3.134 -12.643 1.00 96.12 76 ILE A C 1
ATOM 612 O O . ILE A 1 76 ? 0.590 -2.833 -13.296 1.00 96.12 76 ILE A O 1
ATOM 616 N N . GLY A 1 77 ? 2.118 -2.315 -11.733 1.00 96.19 77 GLY A N 1
ATOM 617 C CA . GLY A 1 77 ? 1.555 -0.999 -11.413 1.00 96.19 77 GLY A CA 1
ATOM 618 C C . GLY A 1 77 ? 0.041 -1.058 -11.170 1.00 96.19 77 GLY A C 1
ATOM 619 O O . GLY A 1 77 ? -0.443 -1.817 -10.317 1.00 96.19 77 GLY A O 1
ATOM 620 N N . GLN A 1 78 ? -0.714 -0.294 -11.952 1.00 97.94 78 GLN A N 1
ATOM 621 C CA . GLN A 1 78 ? -2.171 -0.214 -11.903 1.00 97.94 78 GLN A CA 1
ATOM 622 C C . GLN A 1 78 ? -2.905 -1.156 -12.869 1.00 97.94 78 GLN A C 1
ATOM 624 O O . GLN A 1 78 ? -4.133 -1.086 -12.926 1.00 97.94 78 GLN A O 1
ATOM 629 N N . LEU A 1 79 ? -2.223 -2.091 -13.546 1.00 96.56 79 LEU A N 1
ATOM 630 C CA . LEU A 1 79 ? -2.900 -3.132 -14.329 1.00 96.56 79 LEU A CA 1
ATOM 631 C C . LEU A 1 79 ? -3.923 -3.880 -13.470 1.00 96.56 79 LEU A C 1
ATOM 633 O O . LEU A 1 79 ? -3.599 -4.398 -12.396 1.00 96.56 79 LEU A O 1
ATOM 637 N N . ASP A 1 80 ? -5.161 -3.952 -13.950 1.00 96.56 80 ASP A N 1
ATOM 638 C CA . ASP A 1 80 ? -6.303 -4.433 -13.174 1.00 96.56 80 ASP A CA 1
ATOM 639 C C . ASP A 1 80 ? -6.469 -5.961 -13.250 1.00 96.56 80 ASP A C 1
ATOM 641 O O . ASP A 1 80 ? -7.408 -6.502 -13.841 1.00 96.56 80 ASP A O 1
ATOM 645 N N . LEU A 1 81 ? -5.491 -6.662 -12.674 1.00 96.12 81 LEU A N 1
ATOM 646 C CA . LEU A 1 81 ? -5.437 -8.123 -12.617 1.00 96.12 81 LEU A CA 1
ATOM 647 C C . LEU A 1 81 ? -6.182 -8.668 -11.381 1.00 96.12 81 LEU A C 1
ATOM 649 O O . LEU A 1 81 ? -6.066 -8.073 -10.302 1.00 96.12 81 LEU A O 1
ATOM 653 N N . PRO A 1 82 ? -6.906 -9.798 -11.508 1.00 97.19 82 PRO A N 1
ATOM 654 C CA . PRO A 1 82 ? -7.576 -10.461 -10.390 1.00 97.19 82 PRO A CA 1
ATOM 655 C C . PRO A 1 82 ? -6.600 -11.303 -9.552 1.00 97.19 82 PRO A C 1
ATOM 657 O O . PRO A 1 82 ? -5.436 -11.517 -9.925 1.00 97.19 82 PRO A O 1
ATOM 660 N N . LEU A 1 83 ? -7.081 -11.820 -8.420 1.00 98.19 83 LEU A N 1
ATOM 661 C CA . LEU A 1 83 ? -6.365 -12.835 -7.652 1.00 98.19 83 LEU A CA 1
ATOM 662 C C . LEU A 1 83 ? -6.244 -14.147 -8.434 1.00 98.19 83 LEU A C 1
ATOM 664 O O . LEU A 1 83 ? -7.105 -14.505 -9.236 1.00 98.19 83 LEU A O 1
ATOM 668 N N . ASN A 1 84 ? -5.183 -14.902 -8.155 1.00 97.44 84 ASN A N 1
ATOM 669 C CA . ASN A 1 84 ? -5.120 -16.314 -8.526 1.00 97.44 84 ASN A CA 1
ATOM 670 C C . ASN A 1 84 ? -5.647 -17.202 -7.375 1.00 97.44 84 ASN A C 1
ATOM 672 O O . ASN A 1 84 ? -6.107 -16.716 -6.333 1.00 97.44 84 ASN A O 1
ATOM 676 N N . ALA A 1 85 ? -5.575 -18.524 -7.556 1.00 97.44 85 ALA A N 1
ATOM 677 C CA . ALA A 1 85 ? -6.006 -19.486 -6.542 1.00 97.44 85 ALA A CA 1
ATOM 678 C C . ALA A 1 85 ? -5.246 -19.330 -5.209 1.00 97.44 85 ALA A C 1
ATOM 680 O O . ALA A 1 85 ? -5.873 -19.350 -4.148 1.00 97.44 85 ALA A O 1
ATOM 681 N N . GLU A 1 86 ? -3.929 -19.107 -5.257 1.00 97.88 86 GLU A N 1
ATOM 682 C CA . GLU A 1 86 ? -3.108 -18.876 -4.063 1.00 97.88 86 GLU A CA 1
ATOM 683 C C . GLU A 1 86 ? -3.487 -17.561 -3.371 1.00 97.88 86 GLU A C 1
ATOM 685 O O . GLU A 1 86 ? -3.692 -17.539 -2.162 1.00 97.88 86 GLU A O 1
ATOM 690 N N . GLY A 1 87 ? -3.696 -16.475 -4.118 1.00 98.38 87 GLY A N 1
ATOM 691 C CA . GLY A 1 87 ? -4.143 -15.201 -3.554 1.00 98.38 87 GLY A CA 1
ATOM 692 C C . GLY A 1 87 ? -5.500 -15.302 -2.869 1.00 98.38 87 GLY A C 1
ATOM 693 O O . GLY A 1 87 ? -5.697 -14.746 -1.789 1.00 98.38 87 GLY A O 1
ATOM 694 N N . SER A 1 88 ? -6.413 -16.089 -3.439 1.00 98.56 88 SER A N 1
ATOM 695 C CA . SER A 1 88 ? -7.694 -16.402 -2.800 1.00 98.56 88 SER A CA 1
ATOM 696 C C . SER A 1 88 ? -7.511 -17.196 -1.500 1.00 98.56 88 SER A C 1
ATOM 698 O O . SER A 1 88 ? -8.233 -16.968 -0.528 1.00 98.56 88 SER A O 1
ATOM 700 N N . MET A 1 89 ? -6.547 -18.122 -1.451 1.00 98.38 89 MET A N 1
ATOM 701 C CA . MET A 1 89 ? -6.201 -18.857 -0.229 1.00 98.38 89 MET A CA 1
ATOM 702 C C . MET A 1 89 ? -5.578 -17.951 0.835 1.00 98.38 89 MET A C 1
ATOM 704 O O . MET A 1 89 ? -5.981 -18.026 1.996 1.00 98.38 89 MET A O 1
ATOM 708 N N . GLN A 1 90 ? -4.666 -17.058 0.451 1.00 98.56 90 GLN A N 1
ATOM 709 C CA . GLN A 1 90 ? -4.076 -16.050 1.336 1.00 98.56 90 GLN A CA 1
ATOM 710 C C . GLN A 1 90 ? -5.157 -15.156 1.955 1.00 98.56 90 GLN A C 1
ATOM 712 O O . GLN A 1 90 ? -5.218 -15.011 3.176 1.00 98.56 90 GLN A O 1
ATOM 717 N N . ALA A 1 91 ? -6.082 -14.644 1.137 1.00 98.69 91 ALA A N 1
ATOM 718 C CA . ALA A 1 91 ? -7.203 -13.836 1.609 1.00 98.69 91 ALA A CA 1
ATOM 719 C C . ALA A 1 91 ? -8.117 -14.610 2.579 1.00 98.69 91 ALA A C 1
ATOM 721 O O . ALA A 1 91 ? -8.537 -14.065 3.598 1.00 98.69 91 ALA A O 1
ATOM 722 N N . ARG A 1 92 ? -8.387 -15.899 2.320 1.00 98.56 92 ARG A N 1
ATOM 723 C CA . ARG A 1 92 ? -9.169 -16.755 3.234 1.00 98.56 92 ARG A CA 1
ATOM 724 C C . ARG A 1 92 ? -8.465 -16.998 4.572 1.00 98.56 92 ARG A C 1
ATOM 726 O O . ARG A 1 92 ? -9.137 -17.015 5.600 1.00 98.56 92 ARG A O 1
ATOM 733 N N . ARG A 1 93 ? -7.137 -17.161 4.582 1.00 97.81 93 ARG A N 1
ATOM 734 C CA . ARG A 1 93 ? -6.347 -17.280 5.824 1.00 97.81 93 ARG A CA 1
ATOM 735 C C . ARG A 1 93 ? -6.427 -15.997 6.651 1.00 97.81 93 ARG A C 1
ATOM 737 O O . ARG A 1 93 ? -6.688 -16.069 7.849 1.00 97.81 93 ARG A O 1
ATOM 744 N N . LEU A 1 94 ? -6.289 -14.838 6.002 1.00 98.19 94 LEU A N 1
ATOM 745 C CA . LEU A 1 94 ? -6.489 -13.529 6.633 1.00 98.19 94 LEU A CA 1
ATOM 746 C C . LEU A 1 94 ? -7.907 -13.393 7.204 1.00 98.19 94 LEU A C 1
ATOM 748 O O . LEU A 1 94 ? -8.054 -13.031 8.364 1.00 98.19 94 LEU A O 1
ATOM 752 N N . ALA A 1 95 ? -8.940 -13.759 6.439 1.00 97.94 95 ALA A N 1
ATOM 753 C CA . ALA A 1 95 ? -10.333 -13.730 6.893 1.00 97.94 95 ALA A CA 1
ATOM 754 C C . ALA A 1 95 ? -10.578 -14.610 8.130 1.00 97.94 95 ALA A C 1
ATOM 756 O O . ALA A 1 95 ? -11.339 -14.241 9.021 1.00 97.94 95 ALA A O 1
ATOM 757 N N . ALA A 1 96 ? -9.946 -15.785 8.188 1.00 95.88 96 ALA A N 1
ATOM 758 C CA . ALA A 1 96 ? -10.069 -16.684 9.327 1.00 95.88 96 ALA A CA 1
ATOM 759 C C . ALA A 1 96 ? -9.399 -16.108 10.581 1.00 95.88 96 ALA A C 1
ATOM 761 O O . ALA A 1 96 ? -10.031 -16.071 11.632 1.00 95.88 96 ALA A O 1
ATOM 762 N N . GLY A 1 97 ? -8.155 -15.637 10.473 1.00 93.38 97 GLY A N 1
ATOM 763 C CA . GLY A 1 97 ? -7.409 -15.159 11.639 1.00 93.38 97 GLY A CA 1
ATOM 764 C C . GLY A 1 97 ? -7.746 -13.731 12.080 1.00 93.38 97 GLY A C 1
ATOM 765 O O . GLY A 1 97 ? -7.462 -13.368 13.215 1.00 93.38 97 GLY A O 1
ATOM 766 N N . LEU A 1 98 ? -8.389 -12.931 11.225 1.00 94.62 98 LEU A N 1
ATOM 767 C CA . LEU A 1 98 ? -8.906 -11.609 11.592 1.00 94.62 98 LEU A CA 1
ATOM 768 C C . LEU A 1 98 ? -10.360 -11.638 12.072 1.00 94.62 98 LEU A C 1
ATOM 770 O O . LEU A 1 98 ? -10.849 -10.603 12.503 1.00 94.62 98 LEU A O 1
ATOM 774 N N . ARG A 1 99 ? -11.044 -12.791 12.047 1.00 94.06 99 ARG A N 1
ATOM 775 C CA . ARG A 1 99 ? -12.486 -12.906 12.334 1.00 94.06 99 ARG A CA 1
ATOM 776 C C . ARG A 1 99 ? -12.921 -12.220 13.632 1.00 94.06 99 ARG A C 1
ATOM 778 O O . ARG A 1 99 ? -13.943 -11.543 13.640 1.00 94.06 99 ARG A O 1
ATOM 785 N N . ASP A 1 100 ? -12.145 -12.387 14.699 1.00 89.69 100 ASP A N 1
ATOM 786 C CA . ASP A 1 100 ? -12.485 -11.870 16.032 1.00 89.69 100 ASP A CA 1
ATOM 787 C C . ASP A 1 100 ? -11.961 -10.445 16.272 1.00 89.69 100 ASP A C 1
ATOM 789 O O . ASP A 1 100 ? -12.158 -9.866 17.340 1.00 89.69 100 ASP A O 1
ATOM 793 N N . VAL A 1 101 ? -11.286 -9.851 15.283 1.00 90.81 101 VAL A N 1
ATOM 794 C CA . VAL A 1 101 ? -10.860 -8.456 15.352 1.00 90.81 101 VAL A CA 1
ATOM 795 C C . VAL A 1 101 ? -12.087 -7.553 15.178 1.00 90.81 101 VAL A C 1
ATOM 797 O O . VAL A 1 101 ? -12.781 -7.656 14.165 1.00 90.81 101 VAL A O 1
ATOM 800 N N . PRO A 1 102 ? -12.344 -6.602 16.096 1.00 91.12 102 PRO A N 1
ATOM 801 C CA . PRO A 1 102 ? -13.464 -5.674 15.973 1.00 91.12 102 PRO A CA 1
ATOM 802 C C . PRO A 1 102 ? -13.148 -4.582 14.941 1.00 91.12 102 PRO A C 1
ATOM 804 O O . PRO A 1 102 ? -12.809 -3.446 15.283 1.00 91.12 102 PRO A O 1
ATOM 807 N N . LEU A 1 103 ? -13.205 -4.935 13.657 1.00 94.06 103 LEU A N 1
ATOM 808 C CA . LEU A 1 103 ? -13.058 -3.991 12.555 1.00 94.06 103 LEU A CA 1
ATOM 809 C C . LEU A 1 103 ? -14.283 -3.073 12.494 1.00 94.06 103 LEU A C 1
ATOM 811 O O . LEU A 1 103 ? -15.419 -3.531 12.504 1.00 94.06 103 LEU A O 1
ATOM 815 N N . SER A 1 104 ? -14.045 -1.768 12.407 1.00 94.81 104 SER A N 1
ATOM 816 C CA . SER A 1 104 ? -15.087 -0.748 12.239 1.00 94.81 104 SER A CA 1
ATOM 817 C C . SER A 1 104 ? -15.315 -0.371 10.774 1.00 94.81 104 SER A C 1
ATOM 819 O O . SER A 1 104 ? -16.395 0.089 10.415 1.00 94.81 104 SER A O 1
ATOM 821 N N . ALA A 1 105 ? -14.299 -0.556 9.926 1.00 96.81 105 ALA A N 1
ATOM 822 C CA . ALA A 1 105 ? -14.356 -0.274 8.498 1.00 96.81 105 ALA A CA 1
ATOM 823 C C . ALA A 1 105 ? -13.286 -1.064 7.732 1.00 96.81 105 ALA A C 1
ATOM 825 O O . ALA A 1 105 ? -12.217 -1.382 8.267 1.00 96.81 105 ALA A O 1
ATOM 826 N N . VAL A 1 106 ? -13.569 -1.333 6.456 1.00 98.50 106 VAL A N 1
ATOM 827 C CA . VAL A 1 106 ? -12.650 -1.985 5.518 1.00 98.50 106 VAL A CA 1
ATOM 828 C C . VAL A 1 106 ? -12.458 -1.085 4.304 1.00 98.50 106 VAL A C 1
ATOM 830 O O . VAL A 1 106 ? -13.397 -0.848 3.548 1.00 98.50 106 VAL A O 1
ATOM 833 N N . PHE A 1 107 ? -11.235 -0.612 4.095 1.00 98.75 107 PHE A N 1
ATOM 834 C CA . PHE A 1 107 ? -10.832 0.173 2.934 1.00 98.75 107 PHE A CA 1
ATOM 835 C C . PHE A 1 107 ? -9.953 -0.664 2.011 1.00 98.75 107 PHE A C 1
ATOM 837 O O . PHE A 1 107 ? -9.208 -1.543 2.447 1.00 98.75 107 PHE A O 1
ATOM 844 N N . CYS A 1 108 ? -10.022 -0.385 0.718 1.00 98.88 108 CYS A N 1
ATOM 845 C CA . CYS A 1 108 ? -9.195 -1.058 -0.274 1.00 98.88 108 CYS A CA 1
ATOM 846 C C . CYS A 1 108 ? -8.899 -0.132 -1.446 1.00 98.88 108 CYS A C 1
ATOM 848 O O . CYS A 1 108 ? -9.611 0.845 -1.674 1.00 98.88 108 CYS A O 1
ATOM 850 N N . SER A 1 109 ? -7.857 -0.445 -2.206 1.00 98.75 109 SER A N 1
ATOM 851 C CA . SER A 1 109 ? -7.745 0.086 -3.559 1.00 98.75 109 SER A CA 1
ATOM 852 C C . SER A 1 109 ? -8.913 -0.411 -4.407 1.00 98.75 109 SER A C 1
ATOM 854 O O . SER A 1 109 ? -9.378 -1.530 -4.230 1.00 98.75 109 SER A O 1
ATOM 856 N N . ASP A 1 110 ? -9.354 0.392 -5.370 1.00 98.69 110 ASP A N 1
ATOM 857 C CA . ASP A 1 110 ? -10.374 -0.007 -6.346 1.00 98.69 110 ASP A CA 1
ATOM 858 C C . ASP A 1 110 ? -9.861 -0.941 -7.464 1.00 98.69 110 ASP A C 1
ATOM 860 O O . ASP A 1 110 ? -10.605 -1.224 -8.397 1.00 98.69 110 ASP A O 1
ATOM 864 N N . LEU A 1 111 ? -8.623 -1.444 -7.380 1.00 98.62 111 LEU A N 1
ATOM 865 C CA . LEU A 1 111 ? -8.111 -2.494 -8.272 1.00 98.62 111 LEU A CA 1
ATOM 866 C C . LEU A 1 111 ? -8.622 -3.872 -7.826 1.00 98.62 111 LEU A C 1
ATOM 868 O O . LEU A 1 111 ? -8.576 -4.189 -6.633 1.00 98.62 111 LEU A O 1
ATOM 872 N N . LYS A 1 112 ? -9.031 -4.719 -8.777 1.00 98.31 112 LYS A N 1
ATOM 873 C CA . LYS A 1 112 ? -9.701 -6.015 -8.558 1.00 98.31 112 LYS A CA 1
ATOM 874 C C . LYS A 1 112 ? -9.036 -6.872 -7.497 1.00 98.31 112 LYS A C 1
ATOM 876 O O . LYS A 1 112 ? -9.682 -7.221 -6.520 1.00 98.31 112 LYS A O 1
ATOM 881 N N . ARG A 1 113 ? -7.730 -7.129 -7.609 1.00 98.50 113 ARG A N 1
ATOM 882 C CA . ARG A 1 113 ? -6.959 -7.897 -6.609 1.00 98.50 113 ARG A CA 1
ATOM 883 C C . ARG A 1 113 ? -7.122 -7.407 -5.166 1.00 98.50 113 ARG A C 1
ATOM 885 O O . ARG A 1 113 ? -7.167 -8.214 -4.238 1.00 98.50 113 ARG A O 1
ATOM 892 N N . SER A 1 114 ? -7.190 -6.091 -4.967 1.00 98.81 114 SER A N 1
ATOM 893 C CA . SER A 1 114 ? -7.344 -5.476 -3.649 1.00 98.81 114 SER A CA 1
ATOM 894 C C . SER A 1 114 ? -8.793 -5.578 -3.177 1.00 98.81 114 SER A C 1
ATOM 896 O O . SER A 1 114 ? -9.025 -6.018 -2.051 1.00 98.81 114 SER A O 1
ATOM 898 N N . VAL A 1 115 ? -9.756 -5.289 -4.059 1.00 98.81 115 VAL A N 1
ATOM 899 C CA . VAL A 1 115 ? -11.194 -5.444 -3.790 1.00 98.81 115 VAL A CA 1
ATOM 900 C C . VAL A 1 115 ? -11.545 -6.891 -3.436 1.00 98.81 115 VAL A C 1
ATOM 902 O O . VAL A 1 115 ? -12.157 -7.126 -2.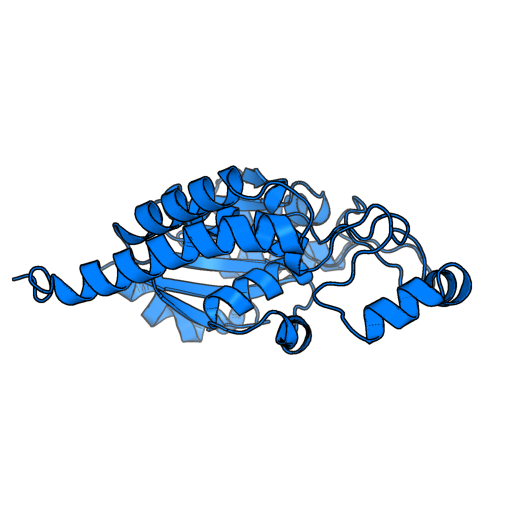400 1.00 98.81 115 VAL A O 1
ATOM 905 N N . GLU A 1 116 ? -11.121 -7.868 -4.238 1.00 98.75 116 GLU A N 1
ATOM 906 C CA . GLU A 1 116 ? -11.367 -9.299 -4.016 1.00 98.75 116 GLU A CA 1
ATOM 907 C C . GLU A 1 116 ? -10.782 -9.764 -2.675 1.00 98.75 116 GLU A C 1
ATOM 909 O O . GLU A 1 116 ? -11.465 -10.421 -1.887 1.00 98.75 116 GLU A O 1
ATOM 914 N N . THR A 1 117 ? -9.540 -9.364 -2.371 1.00 98.88 117 THR A N 1
ATOM 915 C CA . THR A 1 117 ? -8.910 -9.672 -1.078 1.00 98.88 117 THR A CA 1
ATOM 916 C C . THR A 1 117 ? -9.716 -9.064 0.074 1.00 98.88 117 THR A C 1
ATOM 918 O O . THR A 1 117 ? -10.027 -9.755 1.043 1.00 98.88 117 THR A O 1
ATOM 921 N N . ALA A 1 118 ? -10.089 -7.785 -0.033 1.00 98.81 118 ALA A N 1
ATOM 922 C CA . ALA A 1 118 ? -10.841 -7.077 0.996 1.00 98.81 118 ALA A CA 1
ATOM 923 C C . ALA A 1 118 ? -12.225 -7.689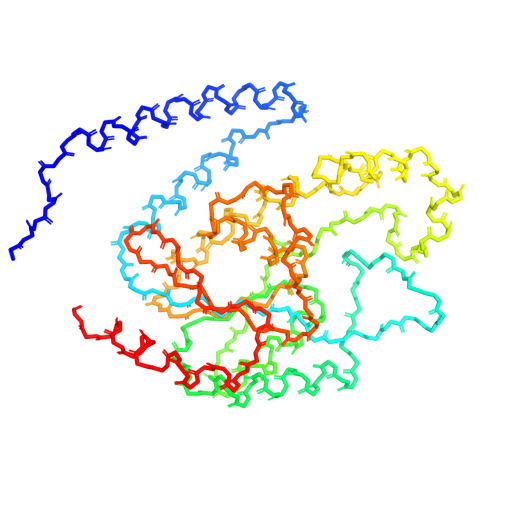 1.229 1.00 98.81 118 ALA A C 1
ATOM 925 O O . ALA A 1 118 ? -12.611 -7.877 2.377 1.00 98.81 118 ALA A O 1
ATOM 926 N N . GLN A 1 119 ? -12.941 -8.057 0.166 1.00 98.75 119 GLN A N 1
ATOM 927 C CA . GLN A 1 119 ? -14.261 -8.685 0.250 1.00 98.75 119 GLN A CA 1
ATOM 928 C C . GLN A 1 119 ? -14.206 -10.038 0.961 1.00 98.75 119 GLN A C 1
ATOM 930 O O . GLN A 1 119 ? -15.059 -10.328 1.801 1.00 98.75 119 GLN A O 1
ATOM 935 N N . ILE A 1 120 ? -13.189 -10.856 0.667 1.00 98.75 120 ILE A N 1
ATOM 936 C CA . ILE A 1 120 ? -12.993 -12.144 1.344 1.00 98.75 120 ILE A CA 1
ATOM 937 C C . ILE A 1 120 ? -12.756 -11.932 2.845 1.00 98.75 120 ILE A C 1
ATOM 939 O O . ILE A 1 120 ? -13.368 -12.630 3.652 1.00 98.75 120 ILE A O 1
ATOM 943 N N . ILE A 1 121 ? -11.914 -10.960 3.219 1.00 98.56 121 ILE A N 1
ATOM 944 C CA . ILE A 1 121 ? -11.607 -10.661 4.627 1.00 98.56 121 ILE A CA 1
ATOM 945 C C . ILE A 1 121 ? -12.801 -10.026 5.341 1.00 98.56 121 ILE A C 1
ATOM 947 O O . ILE A 1 121 ? -13.050 -10.348 6.493 1.00 98.56 121 ILE A O 1
ATOM 951 N N . ALA A 1 122 ? -13.564 -9.161 4.675 1.00 98.19 122 ALA A N 1
ATOM 952 C CA . ALA A 1 122 ? -14.686 -8.444 5.274 1.00 98.19 122 ALA A CA 1
ATOM 953 C C . ALA A 1 122 ? -15.926 -9.325 5.498 1.00 98.19 122 ALA A C 1
ATOM 955 O O . ALA A 1 122 ? -16.750 -9.017 6.361 1.00 98.19 122 ALA A O 1
ATOM 956 N N . LYS A 1 123 ? -16.061 -10.429 4.748 1.00 97.75 123 LYS A N 1
ATOM 957 C CA . LYS A 1 123 ? -17.242 -11.304 4.776 1.00 97.75 123 LYS A CA 1
ATOM 958 C C . LYS A 1 123 ? -17.653 -11.764 6.189 1.00 97.75 123 LYS A C 1
ATOM 960 O O . LYS A 1 123 ? -18.840 -11.645 6.486 1.00 97.75 123 LYS A O 1
ATOM 965 N N . PRO A 1 124 ? -16.753 -12.247 7.071 1.00 96.56 124 PRO A N 1
ATOM 966 C CA . PRO A 1 124 ? -17.117 -12.654 8.432 1.00 96.56 124 PRO A CA 1
ATOM 967 C C . PRO A 1 124 ? -17.528 -11.490 9.343 1.00 96.56 124 PRO A C 1
ATOM 969 O O . PRO A 1 124 ? -18.207 -11.718 10.335 1.00 96.56 124 PRO A O 1
ATOM 972 N N . HIS A 1 125 ? -17.134 -10.256 9.013 1.00 96.00 125 HIS A N 1
ATOM 973 C CA . HIS A 1 125 ? -17.475 -9.061 9.790 1.00 96.00 125 HIS A CA 1
ATOM 974 C C . HIS A 1 125 ? -18.806 -8.431 9.364 1.00 96.00 125 HIS A C 1
ATOM 976 O O . HIS A 1 125 ? -19.285 -7.528 10.041 1.00 96.00 125 HIS A O 1
ATOM 982 N N . HIS A 1 126 ? -19.399 -8.870 8.246 1.00 96.81 126 HIS A N 1
ATOM 983 C CA . HIS A 1 126 ? -20.601 -8.264 7.658 1.00 96.81 126 HIS A CA 1
ATOM 984 C C . HIS A 1 126 ? -20.451 -6.758 7.354 1.00 96.81 126 HIS A C 1
ATOM 986 O O . HIS A 1 126 ? -21.409 -5.993 7.444 1.00 96.81 126 HIS A O 1
ATOM 992 N N . ILE A 1 127 ? -19.241 -6.335 6.967 1.00 95.69 127 ILE A N 1
ATOM 993 C CA . ILE A 1 127 ? -18.910 -4.944 6.627 1.00 95.69 127 ILE A CA 1
ATOM 994 C C . ILE A 1 127 ? -18.715 -4.816 5.116 1.00 95.69 127 ILE A C 1
ATOM 996 O O . ILE A 1 127 ? -18.005 -5.608 4.499 1.00 95.69 127 ILE A O 1
ATOM 1000 N N . SER A 1 128 ? -19.302 -3.782 4.516 1.00 96.88 128 SER A N 1
ATOM 1001 C CA . SER A 1 128 ? -19.034 -3.429 3.120 1.00 96.88 128 SER A CA 1
ATOM 1002 C C . SER A 1 128 ? -17.644 -2.812 2.966 1.00 96.88 128 SER A C 1
ATOM 1004 O O . SER A 1 128 ? -17.257 -1.924 3.726 1.00 96.88 128 SER A O 1
ATOM 1006 N N . CYS A 1 129 ? -16.899 -3.242 1.947 1.00 98.06 129 CYS A N 1
ATOM 1007 C CA . CYS A 1 129 ? -15.622 -2.623 1.600 1.00 98.06 129 CYS A CA 1
ATOM 1008 C C . CYS A 1 129 ? -15.836 -1.240 0.972 1.00 98.06 129 CYS A C 1
ATOM 1010 O O . CYS A 1 129 ? -16.775 -1.044 0.201 1.00 98.06 129 CYS A O 1
ATOM 1012 N N . ILE A 1 130 ? -14.928 -0.307 1.254 1.00 98.44 130 ILE A N 1
ATOM 1013 C CA . ILE A 1 130 ? -14.920 1.056 0.718 1.00 98.44 130 ILE A CA 1
ATOM 1014 C C . ILE A 1 130 ? -13.730 1.186 -0.249 1.00 98.44 130 ILE A C 1
ATOM 1016 O O . ILE A 1 130 ? -12.589 1.333 0.206 1.00 98.44 130 ILE A O 1
ATOM 1020 N N . PRO A 1 131 ? -13.952 1.107 -1.575 1.00 98.50 131 PRO A N 1
ATOM 1021 C CA . PRO A 1 131 ? -12.891 1.264 -2.564 1.00 98.50 131 PRO A CA 1
ATOM 1022 C C . PRO A 1 131 ? -12.387 2.707 -2.633 1.00 98.50 131 PRO A C 1
ATOM 1024 O O . PRO A 1 131 ? -13.160 3.664 -2.549 1.00 98.50 131 PRO A O 1
ATOM 1027 N N . ARG A 1 132 ? -11.080 2.870 -2.826 1.00 98.44 132 ARG A N 1
ATOM 1028 C CA . ARG A 1 132 ? -10.398 4.163 -2.865 1.00 98.44 132 ARG A CA 1
ATOM 1029 C C . ARG A 1 132 ? -9.340 4.191 -3.967 1.00 98.44 132 ARG A C 1
ATOM 1031 O O . ARG A 1 132 ? -8.408 3.390 -3.980 1.00 98.44 132 ARG A O 1
ATOM 1038 N N . ARG A 1 133 ? -9.446 5.166 -4.874 1.00 98.38 133 ARG A N 1
ATOM 1039 C CA . ARG A 1 133 ? -8.452 5.391 -5.943 1.00 98.38 133 ARG A CA 1
ATOM 1040 C C . ARG A 1 133 ? -7.104 5.866 -5.409 1.00 98.38 133 ARG A C 1
ATOM 1042 O O . ARG A 1 133 ? -6.063 5.523 -5.955 1.00 98.38 133 ARG A O 1
ATOM 1049 N N . ASP A 1 134 ? -7.122 6.634 -4.326 1.00 98.19 134 ASP A N 1
ATOM 1050 C CA . ASP A 1 134 ? -5.915 7.149 -3.674 1.00 98.19 134 ASP A CA 1
ATOM 1051 C C . ASP A 1 134 ? -5.053 6.048 -3.023 1.00 98.19 134 ASP A C 1
ATOM 1053 O O . ASP A 1 134 ? -3.868 6.283 -2.787 1.00 98.19 134 ASP A O 1
ATOM 1057 N N . LEU A 1 135 ? -5.595 4.833 -2.852 1.00 98.75 135 LEU A N 1
ATOM 1058 C CA . LEU A 1 135 ? -4.886 3.635 -2.392 1.00 98.75 135 LEU A CA 1
ATOM 1059 C C . LEU A 1 135 ? -4.360 2.735 -3.525 1.00 98.75 135 LEU A C 1
ATOM 1061 O O . LEU A 1 135 ? -3.824 1.666 -3.235 1.00 98.75 135 LEU A O 1
ATOM 1065 N N . ARG A 1 136 ? -4.511 3.104 -4.807 1.00 98.81 136 ARG A N 1
ATOM 1066 C CA . ARG A 1 136 ? -3.946 2.329 -5.932 1.00 98.81 136 ARG A CA 1
ATOM 1067 C C . ARG A 1 136 ? -2.433 2.188 -5.822 1.00 98.81 136 ARG A C 1
ATOM 1069 O O . ARG A 1 136 ? -1.765 3.071 -5.290 1.00 98.81 136 ARG A O 1
ATOM 1076 N N . GLU A 1 137 ? -1.887 1.107 -6.375 1.00 98.62 137 GLU A N 1
ATOM 1077 C CA . GLU A 1 137 ? -0.434 0.965 -6.509 1.00 98.62 137 GLU A CA 1
ATOM 1078 C C . GLU A 1 137 ? 0.155 2.138 -7.308 1.00 98.62 137 GLU A C 1
ATOM 1080 O O . GLU A 1 137 ? -0.565 2.827 -8.039 1.00 98.62 137 GLU A O 1
ATOM 1085 N N . ILE A 1 138 ? 1.454 2.387 -7.136 1.00 98.19 138 ILE A N 1
ATOM 1086 C CA . ILE A 1 138 ? 2.193 3.343 -7.965 1.00 98.19 138 ILE A CA 1
ATOM 1087 C C . ILE A 1 138 ? 1.914 3.080 -9.454 1.00 98.19 138 ILE A C 1
ATOM 1089 O O . ILE A 1 138 ? 2.037 1.944 -9.920 1.00 98.19 138 ILE A O 1
ATOM 1093 N N . SER A 1 139 ? 1.509 4.120 -10.187 1.00 98.38 139 SER A N 1
ATOM 1094 C CA . SER A 1 139 ? 1.397 4.037 -11.645 1.00 98.38 139 SER A CA 1
ATOM 1095 C C . SER A 1 139 ? 2.788 3.906 -12.246 1.00 98.38 139 SER A C 1
ATOM 1097 O O . SER A 1 139 ? 3.665 4.730 -11.982 1.00 98.38 139 SER A O 1
ATOM 1099 N N . LEU A 1 140 ? 3.000 2.881 -13.066 1.00 97.94 140 LEU A N 1
ATOM 1100 C CA . LEU A 1 140 ? 4.258 2.727 -13.798 1.00 97.94 140 LEU A CA 1
ATOM 1101 C C . LEU A 1 140 ? 4.152 3.256 -15.234 1.00 97.94 140 LEU A C 1
ATOM 1103 O O . LEU A 1 140 ? 5.110 3.142 -15.994 1.00 97.94 140 LEU A O 1
ATOM 1107 N N . GLY A 1 141 ? 3.021 3.880 -15.582 1.00 97.31 141 GLY A N 1
ATOM 1108 C CA . GLY A 1 141 ? 2.814 4.534 -16.870 1.00 97.31 141 GLY A CA 1
ATOM 1109 C C . GLY A 1 141 ? 3.090 3.586 -18.030 1.00 97.31 141 GLY A C 1
ATOM 1110 O O . GLY A 1 141 ? 2.601 2.458 -18.053 1.00 97.31 141 GLY A O 1
ATOM 1111 N N . ARG A 1 142 ? 3.933 4.020 -18.969 1.00 97.38 142 ARG A N 1
ATOM 1112 C CA . ARG A 1 142 ? 4.292 3.226 -20.157 1.00 97.38 142 ARG A CA 1
ATOM 1113 C C . ARG A 1 142 ? 5.021 1.918 -19.859 1.00 97.38 142 ARG A C 1
ATOM 1115 O O . ARG A 1 142 ? 5.102 1.072 -20.739 1.00 97.38 142 ARG A O 1
ATOM 1122 N N . TRP A 1 143 ? 5.540 1.735 -18.646 1.00 97.62 143 TRP A N 1
ATOM 1123 C CA . TRP A 1 143 ? 6.198 0.486 -18.271 1.00 97.62 143 TRP A CA 1
ATOM 1124 C C . TRP A 1 143 ? 5.203 -0.610 -17.888 1.00 97.62 143 TRP A C 1
ATOM 1126 O O . TRP A 1 143 ? 5.589 -1.773 -17.787 1.00 97.62 143 TRP A O 1
ATOM 1136 N N . GLU A 1 144 ? 3.937 -0.273 -17.631 1.00 97.31 144 GLU A N 1
ATOM 1137 C CA . GLU A 1 144 ? 2.939 -1.257 -17.224 1.00 97.31 144 GLU A CA 1
ATOM 1138 C C . GLU A 1 144 ? 2.755 -2.344 -18.284 1.00 97.31 144 GLU A C 1
ATOM 1140 O O . GLU A 1 144 ? 2.509 -2.087 -19.458 1.00 97.31 144 GLU A O 1
ATOM 1145 N N . GLY A 1 145 ? 2.889 -3.592 -17.850 1.00 95.94 145 GLY A N 1
ATOM 1146 C CA . GLY A 1 145 ? 2.805 -4.762 -18.710 1.00 95.94 145 GLY A CA 1
ATOM 1147 C C . GLY A 1 145 ? 4.123 -5.135 -19.368 1.00 95.94 145 GLY A C 1
ATOM 1148 O O . GLY A 1 145 ? 4.236 -6.279 -19.792 1.00 95.94 145 GLY A O 1
ATOM 1149 N N . LEU A 1 146 ? 5.138 -4.272 -19.387 1.00 96.94 146 LEU A N 1
ATOM 1150 C CA . LEU A 1 146 ? 6.461 -4.626 -19.896 1.00 96.94 146 LEU A CA 1
ATOM 1151 C C . LEU A 1 146 ? 7.223 -5.502 -18.895 1.00 96.94 146 LEU A C 1
ATOM 1153 O O . LEU A 1 146 ? 7.077 -5.388 -17.673 1.00 96.94 146 LEU A O 1
ATOM 1157 N N . THR A 1 147 ? 8.034 -6.411 -19.417 1.00 96.62 147 THR A N 1
ATOM 1158 C CA . THR A 1 147 ? 9.040 -7.145 -18.651 1.00 96.62 147 THR A CA 1
ATOM 1159 C C . THR A 1 147 ? 10.195 -6.228 -18.273 1.00 96.62 147 THR A C 1
ATOM 1161 O O . THR A 1 147 ? 10.372 -5.136 -18.813 1.00 96.62 147 THR A O 1
ATOM 1164 N N . PHE A 1 148 ? 11.009 -6.686 -17.328 1.00 93.81 148 PHE A N 1
ATOM 1165 C CA . PHE A 1 148 ? 12.210 -5.962 -16.936 1.00 93.81 148 PHE A CA 1
ATOM 1166 C C . PHE A 1 148 ? 13.189 -5.765 -18.102 1.00 93.81 148 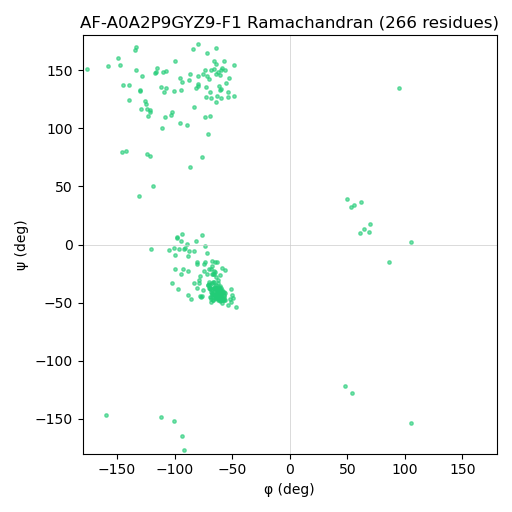PHE A C 1
ATOM 1168 O O . PHE A 1 148 ? 13.757 -4.685 -18.239 1.00 93.81 148 PHE A O 1
ATOM 1175 N N . ASP A 1 149 ? 13.346 -6.783 -18.952 1.00 96.19 149 ASP A N 1
ATOM 1176 C CA . ASP A 1 149 ? 14.221 -6.723 -20.124 1.00 96.19 149 ASP A CA 1
ATOM 1177 C C . ASP A 1 149 ? 13.684 -5.756 -21.178 1.00 96.19 149 ASP A C 1
ATOM 1179 O O . ASP A 1 149 ? 14.426 -4.888 -21.627 1.00 96.19 149 ASP A O 1
ATOM 1183 N N . GLU A 1 150 ? 12.379 -5.807 -21.473 1.00 97.31 150 GLU A N 1
ATOM 1184 C CA . GLU A 1 150 ? 11.736 -4.855 -22.388 1.00 97.31 150 GLU A CA 1
ATOM 1185 C C . GLU A 1 150 ? 11.930 -3.405 -21.918 1.00 97.31 150 GLU A C 1
ATOM 1187 O O . GLU A 1 150 ? 12.292 -2.553 -22.721 1.00 97.31 150 GLU A O 1
ATOM 1192 N N . VAL A 1 151 ? 11.764 -3.109 -20.621 1.00 97.25 151 VAL A N 1
ATOM 1193 C CA . VAL A 1 151 ? 12.018 -1.752 -20.097 1.00 97.25 151 VAL A CA 1
ATOM 1194 C C . VAL A 1 151 ? 13.492 -1.374 -20.202 1.00 97.25 151 VAL A C 1
ATOM 1196 O O . VAL A 1 151 ? 13.813 -0.259 -20.603 1.00 97.25 151 VAL A O 1
ATOM 1199 N N . ARG A 1 152 ? 14.400 -2.287 -19.853 1.00 96.12 152 ARG A N 1
ATOM 1200 C CA . ARG A 1 152 ? 15.844 -2.038 -19.916 1.00 96.12 152 ARG A CA 1
ATOM 1201 C C . ARG A 1 152 ? 16.323 -1.752 -21.342 1.00 96.12 152 ARG A C 1
ATOM 1203 O O . ARG A 1 152 ? 17.262 -0.981 -21.497 1.00 96.12 152 ARG A O 1
ATOM 1210 N N . GLU A 1 153 ? 15.701 -2.361 -22.347 1.00 97.31 153 GLU A N 1
ATOM 1211 C CA . GLU A 1 153 ? 16.062 -2.210 -23.761 1.00 97.31 153 GLU A CA 1
ATOM 1212 C C . GLU A 1 153 ? 15.343 -1.039 -24.446 1.00 97.31 153 GLU A C 1
ATOM 1214 O O . GLU A 1 153 ? 15.960 -0.294 -25.203 1.00 97.31 153 GLU A O 1
ATOM 1219 N N . GLN A 1 154 ? 14.041 -0.866 -24.194 1.00 96.88 154 GLN A N 1
ATOM 1220 C CA . GLN A 1 154 ? 13.202 0.135 -24.871 1.00 96.88 154 GLN A CA 1
ATOM 1221 C C . GLN A 1 154 ? 13.223 1.499 -24.167 1.00 96.88 154 GLN A C 1
ATOM 1223 O O . GLN A 1 154 ? 12.943 2.522 -24.789 1.00 96.88 154 GLN A O 1
ATOM 1228 N N . HIS A 1 155 ? 13.556 1.521 -22.874 1.00 95.69 155 HIS A N 1
ATOM 1229 C CA . HIS A 1 155 ? 13.554 2.705 -22.015 1.00 95.69 155 HIS A CA 1
ATOM 1230 C C . HIS A 1 155 ? 14.876 2.834 -21.238 1.00 95.69 155 HIS A C 1
ATOM 1232 O O . HIS A 1 155 ? 14.873 3.155 -20.051 1.00 95.69 155 HIS A O 1
ATOM 1238 N N . THR A 1 156 ? 16.016 2.583 -21.889 1.00 96.12 156 THR A N 1
ATOM 1239 C CA . THR A 1 156 ? 17.344 2.479 -21.251 1.00 96.12 156 THR A CA 1
ATOM 1240 C C . THR A 1 156 ? 17.687 3.657 -20.336 1.00 96.12 156 THR A C 1
ATOM 1242 O O . THR A 1 156 ? 18.080 3.453 -19.188 1.00 96.12 156 THR A O 1
ATOM 1245 N N . GLU A 1 157 ? 17.513 4.895 -20.805 1.00 96.56 157 GLU A N 1
ATOM 1246 C CA . GLU A 1 157 ? 17.832 6.094 -20.016 1.00 96.56 157 GLU A CA 1
ATOM 1247 C C . GLU A 1 157 ? 16.943 6.215 -18.772 1.00 96.56 157 GLU A C 1
ATOM 1249 O O . GLU A 1 157 ? 17.437 6.435 -17.666 1.00 96.56 157 GLU A O 1
ATOM 1254 N N . GLU A 1 158 ? 15.637 6.000 -18.934 1.00 96.56 158 GLU A N 1
ATOM 1255 C CA . GLU A 1 158 ? 14.672 5.987 -17.835 1.00 96.56 158 GLU A CA 1
ATOM 1256 C C . GLU A 1 158 ? 14.973 4.861 -16.829 1.00 96.56 158 GLU A C 1
ATOM 1258 O O . GLU A 1 158 ? 14.913 5.062 -15.615 1.00 96.56 158 GLU A O 1
ATOM 1263 N N . PHE A 1 159 ? 15.338 3.674 -17.318 1.00 95.00 159 PHE A N 1
ATOM 1264 C CA . PHE A 1 159 ? 15.709 2.532 -16.490 1.00 95.00 159 PHE A CA 1
ATOM 1265 C C . PHE A 1 159 ? 16.948 2.831 -15.634 1.00 95.00 159 PHE A C 1
ATOM 1267 O O . PHE A 1 159 ? 16.949 2.567 -14.428 1.00 95.00 159 PHE A O 1
ATOM 1274 N N . HIS A 1 160 ? 17.974 3.445 -16.230 1.00 95.81 160 HIS A N 1
ATOM 1275 C CA . HIS A 1 160 ? 19.172 3.892 -15.518 1.00 95.81 160 HIS A CA 1
ATOM 1276 C C . HIS A 1 160 ? 18.834 4.983 -14.491 1.00 95.81 160 HIS A C 1
ATOM 1278 O O . HIS A 1 160 ? 19.244 4.884 -13.333 1.00 95.81 160 HIS A O 1
ATOM 1284 N N . ALA A 1 161 ? 18.036 5.984 -14.877 1.00 95.62 161 ALA A N 1
ATOM 1285 C CA . ALA A 1 161 ? 17.605 7.059 -13.986 1.00 95.62 161 ALA A CA 1
ATOM 1286 C C . ALA A 1 161 ? 16.824 6.528 -12.772 1.00 95.62 161 ALA A C 1
ATOM 1288 O O . ALA A 1 161 ? 17.075 6.953 -11.643 1.00 95.62 161 ALA A O 1
ATOM 1289 N N . ARG A 1 162 ? 15.947 5.532 -12.967 1.00 93.69 162 ARG A N 1
ATOM 1290 C CA . ARG A 1 162 ? 15.237 4.863 -11.866 1.00 93.69 162 ARG A CA 1
ATOM 1291 C C . ARG A 1 162 ? 16.175 4.171 -10.882 1.00 93.69 162 ARG A C 1
ATOM 1293 O O . ARG A 1 162 ? 15.886 4.149 -9.688 1.00 93.69 162 ARG A O 1
ATOM 1300 N N . GLY A 1 163 ? 17.262 3.578 -11.373 1.00 91.75 163 GLY A N 1
ATOM 1301 C CA . GLY A 1 163 ? 18.271 2.937 -10.530 1.00 91.75 163 GLY A CA 1
ATOM 1302 C C . GLY A 1 163 ? 19.032 3.930 -9.648 1.00 91.75 163 GLY A C 1
ATOM 1303 O O . GLY A 1 163 ? 19.403 3.584 -8.529 1.00 91.75 163 G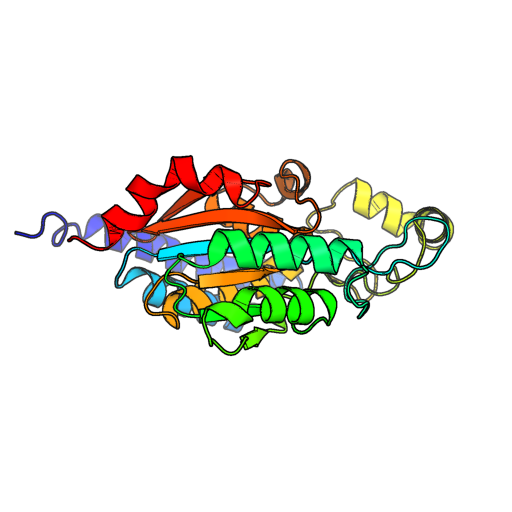LY A O 1
ATOM 1304 N N . LEU A 1 164 ? 19.227 5.160 -10.133 1.00 94.25 164 LEU A N 1
ATOM 1305 C CA . LEU A 1 164 ? 19.912 6.229 -9.403 1.00 94.25 164 LEU A CA 1
ATOM 1306 C C . LEU A 1 164 ? 19.007 6.922 -8.378 1.00 94.25 164 LEU A C 1
ATOM 1308 O O . LEU A 1 164 ? 19.472 7.256 -7.291 1.00 94.25 164 LEU A O 1
ATOM 1312 N N . ASP A 1 165 ? 17.728 7.118 -8.702 1.00 93.19 165 ASP A N 1
ATOM 1313 C CA . ASP A 1 165 ? 16.773 7.785 -7.815 1.00 93.19 165 ASP A CA 1
ATOM 1314 C C . ASP A 1 165 ? 15.391 7.136 -7.877 1.00 93.19 165 ASP A C 1
ATOM 1316 O O . ASP A 1 165 ? 14.461 7.617 -8.523 1.00 93.19 165 ASP A O 1
ATOM 1320 N N . ILE A 1 166 ? 15.228 6.029 -7.157 1.00 93.38 166 ILE A N 1
ATOM 1321 C CA . ILE A 1 166 ? 13.962 5.296 -7.167 1.00 93.38 166 ILE A CA 1
ATOM 1322 C C . ILE A 1 166 ? 12.804 6.090 -6.551 1.00 93.38 166 ILE A C 1
ATOM 1324 O O . ILE A 1 166 ? 11.651 5.821 -6.877 1.00 93.38 166 ILE A O 1
ATOM 1328 N N . VAL A 1 167 ? 13.087 7.042 -5.655 1.00 94.00 167 VAL A N 1
ATOM 1329 C CA . VAL A 1 167 ? 12.061 7.778 -4.903 1.00 94.00 167 VAL A CA 1
ATOM 1330 C C . VAL A 1 167 ? 11.414 8.847 -5.772 1.00 94.00 167 VAL A C 1
ATOM 1332 O O . VAL A 1 167 ? 10.183 8.967 -5.761 1.00 94.00 167 VAL A O 1
ATOM 1335 N N . HIS A 1 168 ? 12.225 9.603 -6.514 1.00 94.44 168 HIS A N 1
ATOM 1336 C CA . HIS A 1 168 ? 11.765 10.747 -7.301 1.00 94.44 168 HIS A CA 1
ATOM 1337 C C . HIS A 1 168 ? 11.586 10.421 -8.781 1.00 94.44 168 HIS A C 1
ATOM 1339 O O . HIS A 1 168 ? 10.821 11.117 -9.451 1.00 94.44 168 HIS A O 1
ATOM 1345 N N . PHE A 1 169 ? 12.227 9.365 -9.294 1.00 96.25 169 PHE A N 1
ATOM 1346 C CA . PHE A 1 169 ? 12.070 8.974 -10.688 1.00 96.25 169 PHE A CA 1
ATOM 1347 C C . PHE A 1 169 ? 10.611 8.652 -11.022 1.00 96.25 169 PHE A C 1
ATOM 1349 O O . PHE A 1 169 ? 9.928 7.905 -10.316 1.00 96.25 169 PHE A O 1
ATOM 1356 N N . ARG A 1 170 ? 10.162 9.187 -12.156 1.00 96.12 170 ARG A N 1
ATOM 1357 C CA . ARG A 1 170 ? 8.819 9.026 -12.697 1.00 96.12 170 ARG A CA 1
ATOM 1358 C C . ARG A 1 170 ? 8.934 8.401 -14.091 1.00 96.12 170 ARG A C 1
ATOM 1360 O O . ARG A 1 170 ? 9.449 9.074 -14.982 1.00 96.12 170 ARG A O 1
ATOM 1367 N N . PRO A 1 171 ? 8.448 7.163 -14.303 1.00 96.12 171 PRO A N 1
ATOM 1368 C CA . PRO A 1 171 ? 8.280 6.629 -15.652 1.00 96.12 171 PRO A CA 1
ATOM 1369 C C . PRO A 1 171 ? 7.400 7.562 -16.486 1.00 96.12 171 PRO A C 1
ATOM 1371 O O . PRO A 1 171 ? 6.500 8.208 -15.934 1.00 96.12 171 PRO A O 1
ATOM 1374 N N . THR A 1 172 ? 7.600 7.606 -17.803 1.00 96.00 172 THR A N 1
ATOM 1375 C CA . THR A 1 172 ? 6.716 8.387 -18.683 1.00 96.00 172 THR A CA 1
ATOM 1376 C C . THR A 1 172 ? 5.246 7.992 -18.464 1.00 96.00 172 THR A C 1
ATOM 1378 O O . THR A 1 172 ? 4.906 6.808 -18.426 1.00 96.00 172 THR A O 1
ATOM 1381 N N . ASP A 1 173 ? 4.375 8.993 -18.282 1.00 96.31 173 ASP A N 1
ATOM 1382 C CA . ASP A 1 173 ? 2.945 8.853 -17.944 1.00 96.31 173 ASP A CA 1
ATOM 1383 C C . ASP A 1 173 ? 2.643 8.136 -16.597 1.00 96.31 173 ASP A C 1
ATOM 1385 O O . ASP A 1 173 ? 1.490 7.832 -16.292 1.00 96.31 173 ASP A O 1
ATOM 1389 N N . GLY A 1 174 ? 3.663 7.887 -15.765 1.00 97.00 174 GLY A N 1
ATOM 1390 C CA . GLY A 1 174 ? 3.573 7.151 -14.497 1.00 97.00 174 GLY A CA 1
ATOM 1391 C C . GLY A 1 174 ? 3.524 8.029 -13.243 1.00 97.00 174 GLY A C 1
ATOM 1392 O O . GLY A 1 174 ? 3.053 9.158 -13.270 1.00 97.00 174 GLY A O 1
ATOM 1393 N N . GLU A 1 175 ? 4.005 7.510 -12.119 1.00 96.94 175 GLU A N 1
ATOM 1394 C CA . GLU A 1 175 ? 4.197 8.207 -10.842 1.00 96.94 175 GLU A CA 1
ATOM 1395 C C . GLU A 1 175 ? 5.588 7.873 -10.282 1.00 96.94 175 GLU A C 1
ATOM 1397 O O . GLU A 1 175 ? 6.105 6.774 -10.492 1.00 96.94 175 GLU A O 1
ATOM 1402 N N . SER A 1 176 ? 6.178 8.798 -9.524 1.00 97.50 176 SER A N 1
ATOM 1403 C CA . SER A 1 176 ? 7.254 8.473 -8.581 1.00 97.50 176 SER A CA 1
ATOM 1404 C C . SER A 1 176 ? 6.693 7.978 -7.240 1.00 97.50 176 SER A C 1
ATOM 1406 O O . SER A 1 176 ? 5.495 8.100 -6.961 1.00 97.50 176 SER A O 1
ATOM 1408 N N . PHE A 1 177 ? 7.533 7.423 -6.359 1.00 96.88 177 PHE A N 1
ATOM 1409 C CA . PHE A 1 177 ? 7.069 7.090 -5.004 1.00 96.88 177 PHE A CA 1
ATOM 1410 C C . PHE A 1 177 ? 6.713 8.347 -4.207 1.00 96.88 177 PHE A C 1
ATOM 1412 O O . PHE A 1 177 ? 5.772 8.310 -3.411 1.00 96.88 177 PHE A O 1
ATOM 1419 N N . LEU A 1 178 ? 7.406 9.464 -4.454 1.00 95.06 178 LEU A N 1
ATOM 1420 C CA . LEU A 1 178 ? 7.038 10.758 -3.888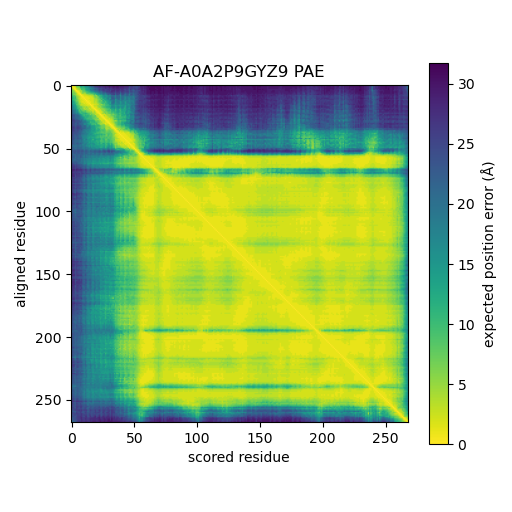 1.00 95.06 178 LEU A CA 1
ATOM 1421 C C . LEU A 1 178 ? 5.646 11.205 -4.374 1.00 95.06 178 LEU A C 1
ATOM 1423 O O . LEU A 1 178 ? 4.810 11.568 -3.545 1.00 95.06 178 LEU A O 1
ATOM 1427 N N . ASP A 1 179 ? 5.353 11.094 -5.676 1.00 94.25 179 ASP A N 1
ATOM 1428 C CA . ASP A 1 179 ? 4.017 11.357 -6.236 1.00 94.25 179 ASP A CA 1
ATOM 1429 C C . ASP A 1 179 ? 2.938 10.489 -5.580 1.00 94.25 179 ASP A C 1
ATOM 1431 O O . ASP A 1 179 ? 1.904 10.993 -5.141 1.00 94.25 179 ASP A O 1
ATOM 1435 N N . CYS A 1 180 ? 3.194 9.186 -5.464 1.00 97.62 180 CYS A N 1
ATOM 1436 C CA . CYS A 1 180 ? 2.274 8.251 -4.824 1.00 97.62 180 CYS A CA 1
ATOM 1437 C C . CYS A 1 180 ? 2.035 8.626 -3.347 1.00 97.62 180 CYS A C 1
ATOM 1439 O O . CYS A 1 180 ? 0.897 8.618 -2.868 1.00 97.62 180 CYS A O 1
ATOM 1441 N N . SER A 1 181 ? 3.080 9.050 -2.625 1.00 95.31 181 SER A N 1
ATOM 1442 C CA . SER A 1 181 ? 2.960 9.467 -1.221 1.00 95.31 181 SER A CA 1
ATOM 1443 C C . SER A 1 181 ? 2.007 10.650 -1.026 1.00 95.31 181 SER A C 1
ATOM 1445 O O . SER A 1 181 ? 1.234 10.674 -0.065 1.00 95.31 181 SER A O 1
ATOM 1447 N N . PHE A 1 182 ? 1.978 11.577 -1.984 1.00 93.31 182 PHE A N 1
ATOM 1448 C CA . PHE A 1 182 ? 1.130 12.761 -1.941 1.00 93.31 182 PHE A CA 1
ATOM 1449 C C . PHE A 1 182 ? -0.371 12.461 -2.011 1.00 93.31 182 PHE A C 1
ATOM 1451 O O . PHE A 1 182 ? -1.169 13.271 -1.541 1.00 93.31 182 PHE A O 1
ATOM 1458 N N . ARG A 1 183 ? -0.774 11.303 -2.547 1.00 96.69 183 ARG A N 1
ATOM 1459 C CA . ARG A 1 183 ? -2.170 10.833 -2.493 1.00 96.69 183 ARG A CA 1
ATOM 1460 C C . ARG A 1 183 ? -2.427 9.846 -1.355 1.00 96.69 183 ARG A C 1
ATOM 1462 O O . ARG A 1 183 ? -3.465 9.938 -0.705 1.00 96.69 183 ARG A O 1
ATOM 1469 N N . VAL A 1 184 ? -1.483 8.948 -1.072 1.00 97.50 184 VAL A N 1
ATOM 1470 C CA . VAL A 1 184 ? -1.653 7.878 -0.073 1.00 97.50 184 VAL A CA 1
ATOM 1471 C C . VAL A 1 184 ? -1.699 8.433 1.349 1.00 97.50 184 VAL A C 1
ATOM 1473 O O . VAL A 1 184 ? -2.550 8.035 2.142 1.00 97.50 184 VAL A O 1
ATOM 1476 N N . ILE A 1 185 ? -0.801 9.359 1.691 1.00 95.50 185 ILE A N 1
ATOM 1477 C CA . ILE A 1 185 ? -0.685 9.848 3.066 1.00 95.50 185 ILE A CA 1
ATOM 1478 C C . ILE A 1 185 ? -1.915 10.672 3.488 1.00 95.50 185 ILE A C 1
ATOM 1480 O O . ILE A 1 185 ? -2.466 10.386 4.552 1.00 95.50 185 ILE A O 1
ATOM 1484 N N . PRO A 1 186 ? -2.432 11.632 2.694 1.00 91.81 186 PRO A N 1
ATOM 1485 C CA . PRO A 1 186 ? -3.696 12.287 3.029 1.00 91.81 186 PRO A CA 1
ATOM 1486 C C . PRO A 1 186 ? -4.862 11.300 3.158 1.00 91.81 186 PRO A C 1
ATOM 1488 O O . PRO A 1 186 ? -5.636 11.409 4.106 1.00 91.81 186 PRO A O 1
ATOM 1491 N N . ALA A 1 187 ? -4.951 10.302 2.272 1.00 95.12 187 ALA A N 1
ATOM 1492 C CA . ALA A 1 187 ? -5.992 9.278 2.334 1.00 95.12 187 ALA A CA 1
ATOM 1493 C C . ALA A 1 187 ? -5.930 8.444 3.622 1.00 95.12 187 ALA A C 1
ATOM 1495 O O . ALA A 1 187 ? -6.967 8.180 4.226 1.00 95.12 187 ALA A O 1
ATOM 1496 N N . LEU A 1 188 ? -4.729 8.087 4.091 1.00 95.19 188 LEU A N 1
ATOM 1497 C CA . LEU A 1 188 ? -4.532 7.414 5.377 1.00 95.19 188 LEU A CA 1
ATOM 1498 C C . LEU A 1 188 ? -5.135 8.223 6.536 1.00 95.19 188 LEU A C 1
ATOM 1500 O O . LEU A 1 188 ? -5.871 7.674 7.354 1.00 95.19 188 LEU A O 1
ATOM 1504 N N . TYR A 1 189 ? -4.866 9.529 6.603 1.00 91.56 189 TYR A N 1
ATOM 1505 C CA . TYR A 1 189 ? -5.427 10.379 7.658 1.00 91.56 189 TYR A CA 1
ATOM 1506 C C . TYR A 1 189 ? -6.945 10.588 7.505 1.00 91.56 189 TYR A C 1
ATOM 1508 O O . TYR A 1 189 ? -7.662 10.614 8.505 1.00 91.56 189 TYR A O 1
ATOM 1516 N N . GLU A 1 190 ? -7.477 10.668 6.283 1.00 91.25 190 GLU A N 1
ATOM 1517 C CA . GLU A 1 190 ? -8.933 10.672 6.051 1.00 91.25 190 GLU A CA 1
ATOM 1518 C C . GLU A 1 190 ? -9.598 9.374 6.538 1.00 91.25 190 GLU A C 1
ATOM 1520 O O . GLU A 1 190 ? -10.651 9.393 7.175 1.00 91.25 190 GLU A O 1
ATOM 1525 N N . ILE A 1 191 ? -8.963 8.227 6.299 1.00 93.12 191 ILE A N 1
ATOM 1526 C CA . ILE A 1 191 ? -9.429 6.933 6.807 1.00 93.12 191 ILE A CA 1
ATOM 1527 C C . ILE A 1 191 ? -9.455 6.943 8.339 1.00 93.12 191 ILE A C 1
ATOM 1529 O O . ILE A 1 191 ? -10.484 6.623 8.935 1.00 93.12 191 ILE A O 1
ATOM 1533 N N . LEU A 1 192 ? -8.369 7.386 8.977 1.00 88.75 192 LEU A N 1
ATOM 1534 C CA . LEU A 1 192 ? -8.263 7.449 10.439 1.00 88.75 192 LEU A CA 1
ATOM 1535 C C . LEU A 1 192 ? -9.286 8.388 11.087 1.00 88.75 192 LEU A C 1
ATOM 1537 O O . LEU A 1 192 ? -9.715 8.139 12.211 1.00 88.75 192 LEU A O 1
ATOM 1541 N N . THR A 1 193 ? -9.690 9.443 10.384 1.00 85.81 193 THR A N 1
ATOM 1542 C CA . THR A 1 193 ? -10.693 10.407 10.865 1.00 85.81 193 THR A CA 1
ATOM 1543 C C . THR A 1 193 ? -12.125 9.946 10.641 1.00 85.81 193 THR A C 1
ATOM 1545 O O . THR A 1 193 ? -12.997 10.249 11.452 1.00 85.81 193 THR A O 1
ATOM 1548 N N . SER A 1 194 ? -12.382 9.209 9.560 1.00 86.19 194 SER A N 1
ATOM 1549 C CA . SER A 1 194 ? -13.721 8.702 9.241 1.00 86.19 194 SER A CA 1
ATOM 1550 C C . SER A 1 194 ? -14.127 7.475 10.066 1.00 86.19 194 SER A C 1
ATOM 1552 O O . SER A 1 194 ? -15.317 7.264 10.303 1.00 86.19 194 SER A O 1
ATOM 1554 N N . ALA A 1 195 ? -13.162 6.672 10.524 1.00 82.75 195 ALA A N 1
ATOM 1555 C CA . ALA A 1 195 ? -13.425 5.442 11.260 1.00 82.75 195 ALA A CA 1
ATOM 1556 C C . ALA A 1 195 ? -13.433 5.637 12.787 1.00 82.75 195 ALA A C 1
ATOM 1558 O O . ALA A 1 195 ? -12.593 6.328 13.372 1.00 82.75 195 ALA A O 1
ATOM 1559 N N . ARG A 1 196 ? -14.375 4.957 13.452 1.00 81.31 196 ARG A N 1
ATOM 1560 C CA . ARG A 1 196 ? -14.581 5.027 14.911 1.00 81.31 196 ARG A CA 1
ATOM 1561 C C . ARG A 1 196 ? -13.802 3.977 15.713 1.00 81.31 196 ARG A C 1
ATOM 1563 O O . ARG A 1 196 ? -13.872 3.992 16.934 1.00 81.31 196 ARG A O 1
ATOM 1570 N N . GLY A 1 197 ? -13.070 3.081 15.054 1.00 88.00 197 GLY A N 1
ATOM 1571 C CA . GLY A 1 197 ? -12.305 2.022 15.711 1.00 88.00 197 GLY A CA 1
ATOM 1572 C C . GLY A 1 197 ? -11.202 1.468 14.815 1.00 88.00 197 GLY A C 1
ATOM 1573 O O . GLY A 1 197 ? -10.628 2.195 14.003 1.00 88.00 197 GLY A O 1
ATOM 1574 N N . ASN A 1 198 ? -10.915 0.174 14.953 1.00 93.12 198 ASN A N 1
ATOM 1575 C CA . ASN A 1 198 ? -9.908 -0.496 14.135 1.00 93.12 198 ASN A CA 1
ATOM 1576 C C . ASN A 1 198 ? -10.323 -0.511 12.661 1.00 93.12 198 ASN A C 1
ATOM 1578 O O . ASN A 1 198 ? -11.511 -0.618 12.343 1.00 93.12 198 ASN A O 1
ATOM 1582 N N . VAL A 1 199 ? -9.351 -0.425 11.761 1.00 96.62 199 VAL A N 1
ATOM 1583 C CA . VAL A 1 199 ? -9.592 -0.431 10.314 1.00 96.62 199 VAL A CA 1
ATOM 1584 C C . VAL A 1 199 ? -8.727 -1.471 9.632 1.00 96.62 199 VAL A C 1
ATOM 1586 O O . VAL A 1 199 ? -7.579 -1.686 10.016 1.00 96.62 199 VAL A O 1
ATOM 1589 N N . LEU A 1 200 ? -9.272 -2.086 8.588 1.00 98.50 200 LEU A N 1
ATOM 1590 C CA . LEU A 1 200 ? -8.506 -2.876 7.633 1.00 98.50 200 LEU A CA 1
ATOM 1591 C C . LEU A 1 200 ? -8.268 -2.028 6.385 1.00 98.50 200 LEU A C 1
ATOM 1593 O O . LEU A 1 200 ? -9.207 -1.440 5.851 1.00 98.50 200 LEU A O 1
ATOM 1597 N N . ILE A 1 201 ? -7.029 -1.986 5.909 1.00 98.81 201 ILE A N 1
ATOM 1598 C CA . ILE A 1 201 ? -6.656 -1.373 4.637 1.00 98.81 201 ILE A CA 1
ATOM 1599 C C . ILE A 1 201 ? -5.995 -2.450 3.786 1.00 98.81 201 ILE A C 1
ATOM 1601 O O . ILE A 1 201 ? -4.920 -2.937 4.129 1.00 98.81 201 ILE A O 1
ATOM 1605 N N . VAL A 1 202 ? -6.614 -2.810 2.664 1.00 98.94 202 VAL A N 1
ATOM 1606 C CA . VAL A 1 202 ? -5.994 -3.692 1.671 1.00 98.94 202 VAL A CA 1
ATOM 1607 C C . VAL A 1 202 ? -5.349 -2.838 0.587 1.00 98.94 202 VAL A C 1
ATOM 1609 O O . VAL A 1 202 ? -6.027 -2.267 -0.265 1.00 98.94 202 VAL A O 1
ATOM 1612 N N . GLY A 1 203 ? -4.027 -2.738 0.623 1.00 98.50 203 GLY A N 1
ATOM 1613 C CA . GLY A 1 203 ? -3.223 -1.966 -0.312 1.00 98.50 203 GLY A CA 1
ATOM 1614 C C . GLY 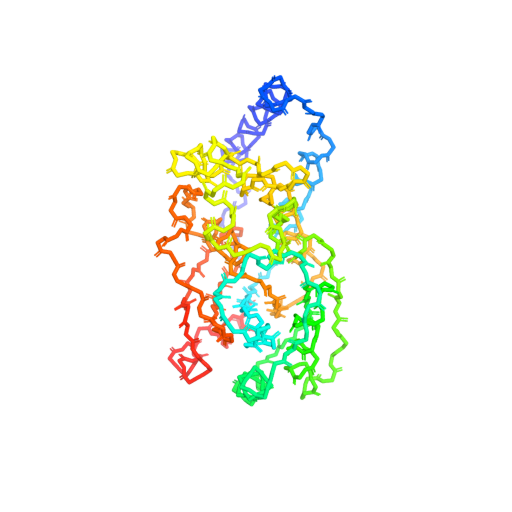A 1 203 ? -2.363 -2.838 -1.221 1.00 98.50 203 GLY A C 1
ATOM 1615 O O . GLY A 1 203 ? -2.706 -3.969 -1.584 1.00 98.50 203 GLY A O 1
ATOM 1616 N N . HIS A 1 204 ? -1.217 -2.277 -1.587 1.00 98.75 204 HIS A N 1
ATOM 1617 C CA . HIS A 1 204 ? -0.228 -2.855 -2.493 1.00 98.75 204 HIS A CA 1
ATOM 1618 C C . HIS A 1 204 ? 1.165 -2.694 -1.889 1.00 98.75 204 HIS A C 1
ATOM 1620 O O . HIS A 1 204 ? 1.329 -1.981 -0.902 1.00 98.75 204 HIS A O 1
ATOM 1626 N N . ALA A 1 205 ? 2.183 -3.334 -2.460 1.00 98.38 205 ALA A N 1
ATOM 1627 C CA . ALA A 1 205 ? 3.515 -3.313 -1.861 1.00 98.38 205 ALA A CA 1
ATOM 1628 C C . ALA A 1 205 ? 4.081 -1.886 -1.748 1.00 98.38 205 ALA A C 1
ATOM 1630 O O . ALA A 1 205 ? 4.596 -1.521 -0.693 1.00 98.38 205 ALA A O 1
ATOM 1631 N N . GLY A 1 206 ? 3.970 -1.067 -2.799 1.00 98.31 206 GLY A N 1
ATOM 1632 C CA . GLY A 1 206 ? 4.464 0.313 -2.783 1.00 98.31 206 GLY A CA 1
ATOM 1633 C C . GLY A 1 206 ? 3.692 1.206 -1.811 1.00 98.31 206 GLY A C 1
ATOM 1634 O O . GLY A 1 206 ? 4.288 1.884 -0.976 1.00 98.31 206 GLY A O 1
ATOM 1635 N N . VAL A 1 207 ? 2.362 1.139 -1.867 1.00 98.69 207 VAL A N 1
ATOM 1636 C CA . VAL A 1 207 ? 1.453 1.881 -0.974 1.00 98.69 207 VAL A CA 1
ATOM 1637 C C . VAL A 1 207 ? 1.685 1.524 0.494 1.00 98.69 207 VAL A C 1
ATOM 1639 O O . VAL A 1 207 ? 1.799 2.414 1.335 1.00 98.69 207 VAL A O 1
ATOM 1642 N N . ASN A 1 208 ? 1.810 0.236 0.812 1.00 98.75 208 ASN A N 1
ATOM 1643 C CA . ASN A 1 208 ? 2.031 -0.201 2.184 1.00 98.75 208 ASN A CA 1
ATOM 1644 C C . ASN A 1 208 ? 3.389 0.269 2.704 1.00 98.75 208 ASN A C 1
ATOM 1646 O O . ASN A 1 208 ? 3.472 0.735 3.835 1.00 98.75 208 ASN A O 1
ATOM 1650 N N . ARG A 1 209 ? 4.443 0.211 1.878 1.00 98.62 209 ARG A N 1
ATOM 1651 C CA . ARG A 1 209 ? 5.763 0.741 2.246 1.00 98.62 209 ARG A CA 1
ATOM 1652 C C . ARG A 1 209 ? 5.709 2.239 2.529 1.00 98.62 209 ARG A C 1
ATOM 1654 O O . ARG A 1 209 ? 6.306 2.669 3.504 1.00 98.62 209 ARG A O 1
ATOM 1661 N N . ILE A 1 210 ? 4.961 3.020 1.747 1.00 98.44 210 ILE A N 1
ATOM 1662 C CA . ILE A 1 210 ? 4.755 4.454 2.011 1.00 98.44 210 ILE A CA 1
ATOM 1663 C C . ILE A 1 210 ? 4.095 4.665 3.382 1.00 98.44 210 ILE A C 1
ATOM 1665 O O . ILE A 1 210 ? 4.579 5.466 4.182 1.00 98.44 210 ILE A O 1
ATOM 1669 N N . ILE A 1 211 ? 3.022 3.923 3.676 1.00 98.31 211 ILE A N 1
ATOM 1670 C CA . ILE A 1 211 ? 2.315 4.007 4.964 1.00 98.31 211 ILE A CA 1
ATOM 1671 C C . ILE A 1 211 ? 3.236 3.596 6.123 1.00 98.31 211 ILE A C 1
ATOM 1673 O O . ILE A 1 211 ? 3.283 4.280 7.143 1.00 98.31 211 ILE A O 1
ATOM 1677 N N . LEU A 1 212 ? 4.001 2.514 5.969 1.00 98.31 212 LEU A N 1
ATOM 1678 C CA . LEU A 1 212 ? 4.932 2.029 6.990 1.00 98.31 212 LEU A CA 1
ATOM 1679 C C . LEU A 1 212 ? 6.116 2.983 7.190 1.00 98.31 212 LEU A C 1
ATOM 1681 O O . LEU A 1 212 ? 6.504 3.225 8.329 1.00 98.31 212 LEU A O 1
ATOM 1685 N N . SER A 1 213 ? 6.650 3.590 6.128 1.00 96.94 213 SER A N 1
ATOM 1686 C CA . SER A 1 213 ? 7.670 4.638 6.230 1.00 96.94 213 SER A CA 1
ATOM 1687 C C . SER A 1 213 ? 7.153 5.849 7.007 1.00 96.94 213 SER A C 1
ATOM 1689 O O . SER A 1 213 ? 7.848 6.329 7.904 1.00 96.94 213 SER A O 1
ATOM 1691 N N . GLN A 1 214 ? 5.919 6.295 6.738 1.00 94.25 214 GLN A N 1
ATOM 1692 C CA . GLN A 1 214 ? 5.270 7.354 7.520 1.00 94.25 214 GLN A CA 1
ATOM 1693 C C . GLN A 1 214 ? 5.116 6.946 8.989 1.00 94.25 214 GLN A C 1
ATOM 1695 O O . GLN A 1 214 ? 5.424 7.734 9.882 1.00 94.25 214 GLN A O 1
ATOM 1700 N N . ALA A 1 215 ? 4.679 5.711 9.245 1.00 94.62 215 ALA A N 1
ATOM 1701 C CA . ALA A 1 215 ? 4.491 5.197 10.595 1.00 94.62 215 ALA A CA 1
ATOM 1702 C C . ALA A 1 215 ? 5.809 5.097 11.385 1.00 94.62 215 ALA A C 1
ATOM 1704 O O . ALA A 1 215 ? 5.842 5.398 12.574 1.00 94.62 215 ALA A O 1
ATOM 1705 N N . LEU A 1 216 ? 6.908 4.724 10.725 1.00 94.19 216 LEU A N 1
ATOM 1706 C CA . LEU A 1 216 ? 8.243 4.621 11.324 1.00 94.19 216 LEU A CA 1
ATOM 1707 C C . LEU A 1 216 ? 8.994 5.963 11.388 1.00 94.19 216 LEU A C 1
ATOM 1709 O O . LEU A 1 216 ? 10.109 6.007 11.913 1.00 94.19 216 LEU A O 1
ATOM 1713 N N . GLY A 1 217 ? 8.441 7.040 10.817 1.00 92.06 217 GLY A N 1
ATOM 1714 C CA . GLY A 1 217 ? 9.128 8.328 10.686 1.00 92.06 217 GLY A CA 1
ATOM 1715 C C . GLY A 1 217 ? 10.399 8.243 9.832 1.00 92.06 217 GLY A C 1
ATOM 1716 O O . GLY A 1 217 ? 11.406 8.877 10.153 1.00 92.06 217 GLY A O 1
ATOM 1717 N N . ARG A 1 218 ? 10.390 7.417 8.777 1.00 93.25 218 ARG A N 1
ATOM 1718 C CA . ARG A 1 218 ? 11.544 7.173 7.897 1.00 93.25 218 ARG A CA 1
ATOM 1719 C C . ARG A 1 218 ? 11.348 7.777 6.511 1.00 93.25 218 ARG A C 1
ATOM 1721 O O . ARG A 1 218 ? 10.238 7.835 5.992 1.00 93.25 218 ARG A O 1
ATOM 1728 N N . SER A 1 219 ? 12.466 8.183 5.906 1.00 92.00 219 SER A N 1
ATOM 1729 C CA . SER A 1 219 ? 12.524 8.637 4.512 1.00 92.00 219 SER A CA 1
ATOM 1730 C C . SER A 1 219 ? 12.050 7.545 3.544 1.00 92.00 219 SER A C 1
ATOM 1732 O O . SER A 1 219 ? 12.237 6.349 3.796 1.00 92.00 219 SER A O 1
ATOM 1734 N N . LEU A 1 220 ? 11.486 7.957 2.405 1.00 91.69 220 LEU A N 1
ATOM 1735 C CA . LEU A 1 220 ? 11.103 7.055 1.314 1.00 91.69 220 LEU A CA 1
ATOM 1736 C C . LEU A 1 220 ? 12.315 6.357 0.666 1.00 91.69 220 LEU A C 1
ATOM 1738 O O . LEU A 1 220 ? 12.164 5.324 0.022 1.00 91.69 220 LEU A O 1
ATOM 1742 N N . GLU A 1 221 ? 13.535 6.834 0.904 1.00 92.88 221 GLU A N 1
ATOM 1743 C CA . GLU A 1 221 ? 14.771 6.155 0.476 1.00 92.88 221 GLU A CA 1
ATOM 1744 C C . GLU A 1 221 ? 14.899 4.732 1.049 1.00 92.88 221 GLU A C 1
ATOM 1746 O O . GLU A 1 221 ? 15.605 3.886 0.503 1.00 92.88 221 GLU A O 1
ATOM 1751 N N . TYR A 1 222 ? 14.178 4.435 2.135 1.00 92.19 222 TYR A N 1
ATOM 1752 C CA . TYR A 1 222 ? 14.184 3.131 2.792 1.00 92.19 222 TYR A CA 1
ATOM 1753 C C . TYR A 1 222 ? 13.013 2.222 2.397 1.00 92.19 222 TYR A C 1
ATOM 1755 O O . TYR A 1 222 ? 12.900 1.135 2.960 1.00 92.19 222 TYR A O 1
ATOM 1763 N N . LEU A 1 223 ? 12.159 2.613 1.438 1.00 92.88 223 LEU A N 1
ATOM 1764 C CA . LEU A 1 223 ? 10.957 1.852 1.052 1.00 92.88 223 LEU A CA 1
ATOM 1765 C C . LEU A 1 223 ? 11.257 0.368 0.795 1.00 92.88 223 LEU A C 1
ATOM 1767 O O . LEU A 1 223 ? 10.558 -0.510 1.294 1.00 92.88 223 LEU A O 1
ATOM 1771 N N . PHE A 1 224 ? 12.327 0.078 0.054 1.00 93.75 224 PHE A N 1
ATOM 1772 C CA . PHE A 1 224 ? 12.700 -1.287 -0.330 1.00 93.75 224 PHE A CA 1
ATOM 1773 C C . PHE A 1 224 ? 13.459 -2.063 0.756 1.00 93.75 224 PHE A C 1
ATOM 1775 O O . PHE A 1 224 ? 13.823 -3.211 0.530 1.00 93.75 224 PHE A O 1
ATOM 1782 N N . ARG A 1 225 ? 13.662 -1.478 1.946 1.00 95.38 225 ARG A N 1
ATOM 1783 C CA . ARG A 1 225 ? 14.134 -2.205 3.140 1.00 95.38 225 ARG A CA 1
ATOM 1784 C C . ARG A 1 225 ? 12.996 -2.828 3.948 1.00 95.38 225 ARG A C 1
ATOM 1786 O O . ARG A 1 225 ? 13.255 -3.525 4.922 1.00 95.38 225 ARG A O 1
ATOM 1793 N N . ILE A 1 226 ? 11.751 -2.557 3.562 1.00 96.12 226 ILE A N 1
ATOM 1794 C CA . ILE A 1 226 ? 10.550 -3.119 4.169 1.00 96.12 226 ILE A CA 1
ATOM 1795 C C . ILE A 1 226 ? 9.967 -4.110 3.167 1.00 96.12 226 ILE A C 1
ATOM 1797 O O . ILE A 1 226 ? 9.468 -3.715 2.105 1.00 96.12 226 ILE A O 1
ATOM 1801 N N . ASP A 1 227 ? 10.046 -5.401 3.475 1.00 96.50 227 ASP A N 1
ATOM 1802 C CA . ASP A 1 227 ? 9.433 -6.402 2.612 1.00 96.50 227 ASP A CA 1
ATOM 1803 C C . ASP A 1 227 ? 7.905 -6.395 2.748 1.00 96.50 227 ASP A C 1
ATOM 1805 O O . ASP A 1 227 ? 7.364 -6.003 3.782 1.00 96.50 227 ASP A O 1
ATOM 1809 N N . GLN A 1 228 ? 7.211 -6.752 1.670 1.00 97.75 228 GLN A N 1
ATOM 1810 C CA . GLN A 1 228 ? 5.751 -6.780 1.585 1.00 97.75 228 GLN A CA 1
ATOM 1811 C C . GLN A 1 228 ? 5.334 -7.934 0.677 1.00 97.75 228 GLN A C 1
ATOM 1813 O O . GLN A 1 228 ? 5.040 -7.724 -0.500 1.00 97.75 228 GLN A O 1
ATOM 1818 N N . GLU A 1 229 ? 5.326 -9.153 1.200 1.00 97.44 229 GLU A N 1
ATOM 1819 C CA . GLU A 1 229 ? 4.879 -10.352 0.494 1.00 97.44 229 GLU A CA 1
ATOM 1820 C C . GLU A 1 229 ? 3.378 -10.305 0.170 1.00 97.44 229 GLU A C 1
ATOM 1822 O O . GLU A 1 229 ? 2.604 -9.558 0.769 1.00 97.44 229 GLU A O 1
ATOM 1827 N N . TYR A 1 230 ? 2.944 -11.081 -0.826 1.00 98.19 230 TYR A N 1
ATOM 1828 C CA . TYR A 1 230 ? 1.516 -11.183 -1.141 1.00 98.19 230 TYR A CA 1
ATOM 1829 C C . TYR A 1 230 ? 0.730 -11.727 0.053 1.00 98.19 230 TYR A C 1
ATOM 1831 O O . TYR A 1 230 ? 1.124 -12.723 0.652 1.00 98.19 230 TYR A O 1
ATOM 1839 N N . GLY A 1 231 ? -0.392 -11.082 0.379 1.00 98.06 231 GLY A N 1
ATOM 1840 C CA . GLY A 1 231 ? -1.216 -11.476 1.519 1.00 98.06 231 GLY A CA 1
ATOM 1841 C C . GLY A 1 231 ? -0.578 -11.227 2.888 1.00 98.06 231 GLY A C 1
ATOM 1842 O O . GLY A 1 231 ? -1.112 -11.717 3.881 1.00 98.06 231 GLY A O 1
ATOM 1843 N N . CYS A 1 232 ? 0.539 -10.495 2.970 1.00 98.25 232 CYS A N 1
ATOM 1844 C CA . CYS A 1 232 ? 1.144 -10.195 4.259 1.00 98.25 232 CYS A CA 1
ATOM 1845 C C . CYS A 1 232 ? 0.266 -9.250 5.087 1.00 98.25 232 CYS A C 1
ATOM 1847 O O . CYS A 1 232 ? -0.460 -8.404 4.549 1.00 98.25 232 CYS A O 1
ATOM 1849 N N . LEU A 1 233 ? 0.357 -9.398 6.407 1.00 98.44 233 LEU A N 1
ATOM 1850 C CA . LEU A 1 233 ? -0.312 -8.563 7.389 1.00 98.44 233 LEU A CA 1
ATOM 1851 C C . LEU A 1 233 ? 0.706 -7.678 8.105 1.00 98.44 233 LEU A C 1
ATOM 1853 O O . LEU A 1 233 ? 1.710 -8.144 8.638 1.00 98.44 233 LEU A O 1
ATOM 1857 N N . ASN A 1 234 ? 0.397 -6.392 8.178 1.00 98.31 234 ASN A N 1
ATOM 1858 C CA . ASN A 1 234 ? 1.082 -5.444 9.037 1.00 98.31 234 ASN A CA 1
ATOM 1859 C C . ASN A 1 234 ? 0.075 -4.897 10.052 1.00 98.31 234 ASN A C 1
ATOM 1861 O O . ASN A 1 234 ? -1.106 -4.730 9.739 1.00 98.31 234 ASN A O 1
ATOM 1865 N N . VAL A 1 235 ? 0.546 -4.589 11.256 1.00 97.12 235 VAL A N 1
ATOM 1866 C CA . VAL A 1 235 ? -0.276 -3.993 12.312 1.00 97.12 235 VAL A CA 1
ATOM 1867 C C . VAL A 1 235 ? 0.392 -2.711 12.764 1.00 97.12 235 VAL A C 1
ATOM 1869 O O . VAL A 1 235 ? 1.540 -2.722 13.209 1.00 97.12 235 VAL A O 1
ATOM 1872 N N . VAL A 1 236 ? -0.333 -1.604 12.644 1.00 95.81 236 VAL A N 1
ATOM 1873 C CA . VAL A 1 236 ? 0.133 -0.278 13.049 1.00 95.81 236 VAL A CA 1
ATOM 1874 C C . VAL A 1 236 ? -0.890 0.321 13.995 1.00 95.81 236 VAL A C 1
ATOM 1876 O O . VAL A 1 236 ? -2.058 0.452 13.643 1.00 95.81 236 VAL A O 1
ATOM 1879 N N . PHE A 1 237 ? -0.477 0.696 15.196 1.00 92.31 237 PHE A N 1
ATOM 1880 C CA . PHE A 1 237 ? -1.335 1.456 16.093 1.00 92.31 237 PHE A CA 1
ATOM 1881 C C . PHE A 1 237 ? -1.208 2.939 15.805 1.00 92.31 237 PHE A C 1
ATOM 1883 O O . PHE A 1 237 ? -0.138 3.429 15.457 1.00 92.31 237 PHE A O 1
ATOM 1890 N N . TYR A 1 238 ? -2.313 3.647 15.983 1.00 88.38 238 TYR A N 1
ATOM 1891 C CA . TYR A 1 238 ? -2.378 5.092 15.976 1.00 88.38 238 TYR A CA 1
ATOM 1892 C C . TYR A 1 238 ? -2.985 5.551 17.302 1.00 88.38 238 TYR A C 1
ATOM 1894 O O . TYR A 1 238 ? -4.157 5.290 17.590 1.00 88.38 238 TYR A O 1
ATOM 1902 N N . ARG A 1 239 ? -2.155 6.175 18.142 1.00 82.75 239 ARG A N 1
ATOM 1903 C CA . ARG A 1 239 ? -2.488 6.624 19.503 1.00 82.75 239 ARG A CA 1
ATOM 1904 C C . ARG A 1 239 ? -1.853 7.989 19.729 1.00 82.75 239 ARG A C 1
ATOM 1906 O O . ARG A 1 239 ? -0.707 8.188 19.350 1.00 82.75 239 ARG A O 1
ATOM 1913 N N . GLN A 1 240 ? -2.570 8.930 20.348 1.00 77.50 240 GLN A N 1
ATOM 1914 C CA . GLN A 1 240 ? -2.017 10.249 20.713 1.00 77.50 240 GLN A CA 1
ATOM 1915 C C . GLN A 1 240 ? -1.293 10.961 19.549 1.00 77.50 240 GLN A C 1
ATOM 1917 O O . GLN A 1 240 ? -0.258 11.596 19.730 1.00 77.50 240 GLN A O 1
ATOM 1922 N N . SER A 1 241 ? -1.843 10.854 18.336 1.00 76.31 241 SER A N 1
ATOM 1923 C CA . SER A 1 241 ? -1.253 11.386 17.095 1.00 76.31 241 SER A CA 1
ATOM 1924 C C . SER A 1 241 ? 0.081 10.767 16.652 1.00 76.31 241 SER A C 1
ATOM 1926 O O . SER A 1 241 ? 0.727 11.307 15.754 1.00 76.31 241 SER A O 1
ATOM 1928 N N . ALA A 1 242 ? 0.487 9.640 17.234 1.00 84.69 242 ALA A N 1
ATOM 1929 C CA . ALA A 1 242 ? 1.696 8.905 16.892 1.00 84.69 242 ALA A CA 1
ATOM 1930 C C . ALA A 1 242 ? 1.359 7.519 16.334 1.00 84.69 242 ALA A C 1
ATOM 1932 O O . ALA A 1 242 ? 0.356 6.905 16.707 1.00 84.69 242 ALA A O 1
ATOM 1933 N N . PHE A 1 243 ? 2.215 7.036 15.435 1.00 91.38 243 PHE A N 1
ATOM 1934 C CA . PHE A 1 243 ? 2.153 5.673 14.932 1.00 91.38 243 PHE A CA 1
ATOM 1935 C C . PHE A 1 243 ? 3.104 4.765 15.714 1.00 91.38 243 PHE A C 1
ATOM 1937 O O . PHE A 1 243 ? 4.222 5.160 16.040 1.00 91.38 243 PHE A O 1
ATOM 1944 N N . GLU A 1 244 ? 2.681 3.527 15.946 1.00 92.31 244 GLU A N 1
ATOM 1945 C CA . GLU A 1 244 ? 3.520 2.458 16.483 1.00 92.31 244 GLU A CA 1
ATOM 1946 C C . GLU A 1 244 ? 3.379 1.230 15.585 1.00 92.31 244 GLU A C 1
ATOM 1948 O O . GLU A 1 244 ? 2.295 0.660 15.466 1.00 92.31 244 GLU A O 1
ATOM 1953 N N . VAL A 1 245 ? 4.462 0.804 14.942 1.00 94.62 245 VAL A N 1
ATOM 1954 C CA . VAL A 1 245 ? 4.446 -0.406 14.113 1.00 94.62 245 VAL A CA 1
ATOM 1955 C C . VAL A 1 245 ? 4.651 -1.626 15.008 1.00 94.62 245 VAL A C 1
ATOM 1957 O O . VAL A 1 245 ? 5.679 -1.742 15.669 1.00 94.62 245 VAL A O 1
ATOM 1960 N N . LYS A 1 246 ? 3.661 -2.519 15.038 1.00 94.25 246 LYS A N 1
ATOM 1961 C CA . LYS A 1 246 ? 3.618 -3.708 15.906 1.00 94.25 246 LYS A CA 1
ATOM 1962 C C . LYS A 1 246 ? 3.965 -4.994 15.169 1.00 94.25 246 LYS A C 1
ATOM 1964 O O . LYS A 1 246 ? 4.550 -5.895 15.754 1.00 94.25 246 LYS A O 1
ATOM 1969 N N . LEU A 1 247 ? 3.612 -5.069 13.888 1.00 95.81 247 LEU A N 1
ATOM 1970 C CA . LEU A 1 247 ? 3.894 -6.211 13.023 1.00 95.81 247 LEU A CA 1
ATOM 1971 C C . LEU A 1 247 ? 4.188 -5.714 11.612 1.00 95.81 247 LEU A C 1
ATOM 1973 O O . LEU A 1 247 ? 3.474 -4.845 11.105 1.00 95.81 247 LEU A O 1
ATOM 1977 N N . VAL A 1 248 ? 5.204 -6.291 10.976 1.00 97.19 248 VAL A N 1
ATOM 1978 C CA . VAL A 1 248 ? 5.551 -6.043 9.574 1.00 97.19 248 VAL A CA 1
ATOM 1979 C C . VAL A 1 248 ? 5.707 -7.379 8.871 1.00 97.19 248 VAL A C 1
ATOM 1981 O O . VAL A 1 248 ? 6.400 -8.252 9.382 1.00 97.19 248 VAL A O 1
ATOM 1984 N N . ASN A 1 249 ? 5.090 -7.505 7.696 1.00 96.69 249 ASN A N 1
ATOM 1985 C CA . AS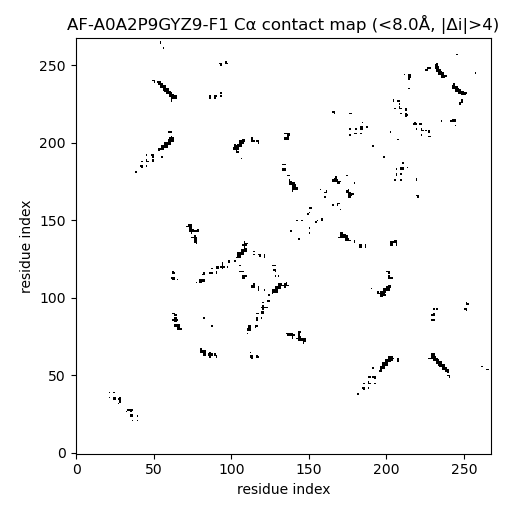N A 1 249 ? 5.180 -8.680 6.828 1.00 96.69 249 ASN A CA 1
ATOM 1986 C C . ASN A 1 249 ? 4.827 -10.010 7.526 1.00 96.69 249 ASN A C 1
ATOM 1988 O O . ASN A 1 249 ? 5.398 -11.049 7.214 1.00 96.69 249 ASN A O 1
ATOM 1992 N N . GLY A 1 250 ? 3.910 -9.966 8.492 1.00 95.50 250 GLY A N 1
ATOM 1993 C CA . GLY A 1 250 ? 3.492 -11.132 9.256 1.00 95.50 250 GLY A CA 1
ATOM 1994 C C . GLY A 1 250 ? 2.264 -11.820 8.671 1.00 95.50 250 GLY A C 1
ATOM 1995 O O . GLY A 1 250 ? 1.825 -11.572 7.544 1.00 95.50 250 GLY A O 1
ATOM 1996 N N . SER A 1 251 ? 1.676 -12.666 9.499 1.00 92.75 251 SER A N 1
ATOM 1997 C CA . SER A 1 251 ? 0.514 -13.495 9.220 1.00 92.75 251 SER A CA 1
ATOM 1998 C C . SER A 1 251 ? -0.486 -13.419 10.382 1.00 92.75 251 SER A C 1
ATOM 2000 O O . SER A 1 251 ? -0.153 -12.933 11.464 1.00 92.75 251 SER A O 1
ATOM 2002 N N . PRO A 1 252 ? -1.730 -13.900 10.216 1.00 88.06 252 PRO A N 1
ATOM 2003 C CA . PRO A 1 252 ? -2.691 -13.874 11.315 1.00 88.06 252 PRO A CA 1
ATOM 2004 C C . PRO A 1 252 ? -2.275 -14.663 12.563 1.00 88.06 252 PRO A C 1
ATOM 2006 O O . PRO A 1 252 ? -2.712 -14.305 13.652 1.00 88.06 252 PRO A O 1
ATOM 2009 N N . SER A 1 253 ? -1.431 -15.695 12.445 1.00 87.38 253 SER A N 1
ATOM 2010 C CA . SER A 1 253 ? -0.933 -16.436 13.616 1.00 87.38 253 SER A CA 1
ATOM 2011 C C . SER A 1 253 ? -0.057 -15.582 14.533 1.00 87.38 253 SER A C 1
ATOM 2013 O O . SER A 1 253 ? -0.002 -15.836 15.731 1.00 87.38 253 SER A O 1
ATOM 2015 N N . ASP A 1 254 ? 0.560 -14.521 14.014 1.00 88.06 254 ASP A N 1
ATOM 2016 C CA . ASP A 1 254 ? 1.404 -13.625 14.811 1.00 88.06 254 ASP A CA 1
ATOM 2017 C C . ASP A 1 254 ? 0.575 -12.712 15.735 1.00 88.06 254 ASP A C 1
ATOM 2019 O O . ASP A 1 254 ? 1.100 -12.134 16.691 1.00 88.06 254 ASP A O 1
ATOM 2023 N N . LEU A 1 255 ? -0.740 -12.602 15.500 1.00 83.50 255 LEU A N 1
ATOM 2024 C CA . LEU A 1 255 ? -1.635 -11.746 16.283 1.00 83.50 255 LEU A CA 1
ATOM 2025 C C . LEU A 1 255 ? -1.872 -12.244 17.709 1.00 83.50 255 LEU A C 1
ATOM 2027 O O . LEU A 1 255 ? -2.234 -11.436 18.565 1.00 83.50 255 LEU A O 1
ATOM 2031 N N . GLU A 1 256 ? -1.653 -13.530 17.998 1.00 74.31 256 GLU A N 1
ATOM 2032 C CA . GLU A 1 256 ? -1.784 -14.049 19.365 1.00 74.31 256 GLU A CA 1
ATOM 2033 C C . GLU A 1 256 ? -0.827 -13.341 20.331 1.00 74.31 256 GLU A C 1
ATOM 2035 O O . GLU A 1 256 ? -1.219 -12.999 21.447 1.00 74.31 256 GLU A O 1
ATOM 2040 N N . SER A 1 257 ? 0.383 -13.016 19.867 1.00 68.25 257 SER A N 1
ATOM 2041 C CA . SER A 1 257 ? 1.372 -12.260 20.644 1.00 68.25 257 SER A CA 1
ATOM 2042 C C . SER A 1 257 ? 0.948 -10.809 20.920 1.00 68.25 257 SER A C 1
ATOM 2044 O O . SER A 1 257 ? 1.340 -10.224 21.926 1.00 68.25 257 SER A O 1
ATOM 2046 N N . LEU A 1 258 ? 0.087 -10.242 20.067 1.00 69.00 258 LEU A N 1
ATOM 2047 C CA . LEU A 1 258 ? -0.399 -8.858 20.147 1.00 69.00 258 LEU A CA 1
ATOM 2048 C C . LEU A 1 258 ? -1.755 -8.732 20.853 1.00 69.00 258 LEU A C 1
ATOM 2050 O O . LEU A 1 258 ? -2.258 -7.624 21.057 1.00 69.00 258 LEU A O 1
ATOM 2054 N N . ARG A 1 259 ? -2.362 -9.861 21.233 1.00 65.75 259 ARG A N 1
ATOM 2055 C CA . ARG A 1 259 ? -3.741 -9.948 21.721 1.00 65.75 259 ARG A CA 1
ATOM 2056 C C . ARG A 1 259 ? -3.984 -9.043 22.937 1.00 65.75 259 ARG A C 1
ATOM 2058 O O . ARG A 1 259 ? -4.963 -8.303 22.959 1.00 65.75 259 ARG A O 1
ATOM 2065 N N . LEU A 1 260 ? -3.066 -9.011 23.905 1.00 55.25 260 LEU A N 1
ATOM 2066 C CA . LEU A 1 260 ? -3.189 -8.172 25.109 1.00 55.25 260 LEU A CA 1
ATOM 2067 C C . LEU A 1 260 ? -3.168 -6.663 24.802 1.00 55.25 260 LEU A C 1
ATOM 2069 O O . LEU A 1 260 ? -3.894 -5.892 25.432 1.00 55.25 260 LEU A O 1
ATOM 2073 N N . GLU A 1 261 ? -2.387 -6.223 23.814 1.00 62.19 261 GLU A N 1
ATOM 2074 C CA . GLU A 1 261 ? -2.302 -4.805 23.437 1.00 62.19 261 GLU A CA 1
ATOM 2075 C C . GLU A 1 261 ? -3.488 -4.347 22.576 1.00 62.19 261 GLU A C 1
ATOM 2077 O O . GLU A 1 261 ? -3.902 -3.188 22.649 1.00 62.19 261 GLU A O 1
ATOM 2082 N N . LEU A 1 262 ? -4.048 -5.264 21.782 1.00 60.25 262 LEU A N 1
ATOM 2083 C CA . LEU A 1 262 ? -5.220 -5.022 20.940 1.00 60.25 262 LEU A CA 1
ATOM 2084 C C . LEU A 1 262 ? -6.511 -4.865 21.758 1.00 60.25 262 LEU A C 1
ATOM 2086 O O . LEU A 1 262 ? -7.354 -4.047 21.391 1.00 60.25 262 LEU A O 1
ATOM 2090 N N . TYR A 1 263 ? -6.648 -5.602 22.868 1.00 52.59 263 TYR A N 1
ATOM 2091 C CA . TYR A 1 263 ? -7.831 -5.560 23.744 1.00 52.59 263 TYR A CA 1
ATOM 2092 C C . TYR A 1 263 ? -7.725 -4.564 24.912 1.00 52.59 263 TYR A C 1
ATOM 2094 O O . TYR A 1 263 ? -8.746 -4.127 25.438 1.00 52.59 263 TYR A O 1
ATOM 2102 N N . SER A 1 264 ? -6.520 -4.152 25.317 1.00 51.31 264 SER A N 1
ATOM 2103 C CA . SER A 1 264 ? -6.342 -3.155 26.392 1.00 51.31 264 SER A CA 1
ATOM 2104 C C . SER A 1 264 ? -6.667 -1.719 25.964 1.00 51.31 264 SER A C 1
ATOM 2106 O O . SER A 1 264 ? -6.927 -0.875 26.815 1.00 51.31 264 SER A O 1
ATOM 2108 N N . GLY A 1 265 ? -6.727 -1.434 24.659 1.00 45.28 265 GLY A N 1
ATOM 2109 C CA . GLY A 1 265 ? -7.136 -0.126 24.128 1.00 45.28 265 GLY A CA 1
ATOM 2110 C C . GLY A 1 265 ? -8.639 0.172 24.228 1.00 45.28 265 GLY A C 1
ATOM 2111 O O . GLY A 1 265 ? -9.063 1.240 23.798 1.00 45.28 265 GLY A O 1
ATOM 2112 N N . THR A 1 266 ? -9.446 -0.762 24.746 1.00 40.06 266 THR A N 1
ATOM 2113 C CA . THR A 1 266 ? -10.905 -0.616 24.917 1.00 40.06 266 THR A CA 1
ATOM 2114 C C . THR A 1 266 ? -11.307 -0.265 26.356 1.00 40.06 266 THR A C 1
ATOM 2116 O O . THR A 1 266 ? -12.487 -0.058 26.623 1.00 40.06 266 THR A O 1
ATOM 2119 N N . ILE A 1 267 ? -10.346 -0.183 27.285 1.00 30.05 267 ILE A N 1
ATOM 2120 C CA . ILE A 1 267 ? -10.588 0.132 28.699 1.00 30.05 267 ILE A CA 1
ATOM 2121 C C . ILE A 1 267 ? -9.749 1.353 29.095 1.00 30.05 267 ILE A C 1
ATOM 2123 O O . ILE A 1 267 ? -8.700 1.221 29.722 1.00 30.05 267 ILE A O 1
ATOM 2127 N N . SER A 1 268 ? -10.199 2.548 28.717 1.00 30.91 268 SER A N 1
ATOM 2128 C CA . SER A 1 268 ? -9.863 3.802 29.409 1.00 30.91 268 SER A CA 1
ATOM 2129 C C . SER A 1 268 ? -10.815 4.908 28.997 1.00 30.91 268 SER A C 1
ATOM 2131 O O . SER A 1 268 ? -10.864 5.164 27.772 1.00 30.91 268 SER A O 1
#

Secondary structure (DSSP, 8-state):
--SSTT-HHHHHHHHHHHHHHHHHHHHHHHHHSS--HHHHHHHHHHHHHHTTS--EEEEEEEPPPB-PPSSS-B--TT--PPB-HHHHHHHHHHHHHTTTS-EEEEEEESSHHHHHHHHHHHGGGT--EEEEGGGSPPP-GGGTT-BHHHHHHHSHHHHHHHHH-TTT---TTS--HHHHHHHHHHHHHHHHHH-SSEEEEEE-HHHHHHHHHHHHT--GGGGGGS---TT-EEEEEEETTEEEEEEEEE-GGGHHHHHHHHHHTT--